Protein AF-A0A811TXD9-F1 (afdb_monomer_lite)

InterPro domains:
  IPR003650 Orange domain [PF07527] (101-136)
  IPR003650 Orange domain [PS51054] (102-135)
  IPR003650 Orange domain [SM00511] (100-144)
  IPR011598 Myc-type, basic helix-loop-helix (bHLH) domain [PF00010] (16-70)
  IPR011598 Myc-type, basic helix-loop-helix (bHLH) domain [PS50888] (15-72)
  IPR011598 Myc-type, basic helix-loop-helix (bHLH) domain [SM00353] (21-78)
  IPR036638 Helix-loop-helix DNA-binding domain superfamily [G3DSA:4.10.280.10] (9-75)
  IPR036638 Helix-loop-helix DNA-binding domain superfamily [SSF47459] (16-85)
  IPR050370 Hairy and Enhancer of Split/HEY-related [PTHR10985] (14-254)

pLDDT: mean 73.62, std 21.32, range [29.75, 98.38]

Organism: Ceratitis capitata (NCBI:txid7213)

Structure (mmCIF, N/CA/C/O backbone):
data_AF-A0A811TXD9-F1
#
_entry.id   AF-A0A811TXD9-F1
#
loop_
_atom_site.group_PDB
_atom_site.id
_atom_site.type_symbol
_atom_site.label_atom_id
_atom_site.label_alt_id
_atom_site.label_comp_id
_atom_site.label_asym_id
_atom_site.label_entity_id
_atom_site.label_seq_id
_atom_site.pdbx_PDB_ins_code
_atom_site.Cartn_x
_atom_site.Cartn_y
_atom_site.Cartn_z
_atom_site.occupancy
_atom_site.B_iso_or_equiv
_atom_site.auth_seq_id
_atom_site.auth_comp_id
_atom_site.auth_asym_id
_atom_site.auth_atom_id
_atom_site.pdbx_PDB_model_num
ATOM 1 N N . MET A 1 1 ? 23.661 -8.589 -45.461 1.00 40.31 1 MET A N 1
ATOM 2 C CA . MET A 1 1 ? 24.781 -7.988 -44.706 1.00 40.31 1 MET A CA 1
ATOM 3 C C . MET A 1 1 ? 24.542 -8.218 -43.220 1.00 40.31 1 MET A C 1
ATOM 5 O O . MET A 1 1 ? 23.818 -7.450 -42.604 1.00 40.31 1 MET A O 1
ATOM 9 N N . ALA A 1 2 ? 25.055 -9.313 -42.660 1.00 48.22 2 ALA A N 1
ATOM 10 C CA . ALA A 1 2 ? 24.883 -9.634 -41.246 1.00 48.22 2 ALA A CA 1
ATOM 11 C C . ALA A 1 2 ? 26.242 -9.956 -40.613 1.00 48.22 2 ALA A C 1
ATOM 13 O O . ALA A 1 2 ? 26.824 -10.993 -40.882 1.00 48.22 2 ALA A O 1
ATOM 14 N N . VAL A 1 3 ? 26.695 -9.031 -39.764 1.00 52.09 3 VAL A N 1
ATOM 15 C CA . VAL A 1 3 ? 27.351 -9.300 -38.474 1.00 52.09 3 VAL A CA 1
ATOM 16 C C . VAL A 1 3 ? 28.602 -10.204 -38.492 1.00 52.09 3 VAL A C 1
ATOM 18 O O . VAL A 1 3 ? 28.654 -11.210 -37.796 1.00 52.09 3 VAL A O 1
ATOM 21 N N . ASP A 1 4 ? 29.681 -9.763 -39.145 1.00 53.62 4 ASP A N 1
ATOM 22 C CA . ASP A 1 4 ? 31.036 -10.339 -38.975 1.00 53.62 4 ASP A CA 1
ATOM 23 C C . ASP A 1 4 ? 31.901 -9.587 -37.935 1.00 53.62 4 ASP A C 1
ATOM 25 O O . ASP A 1 4 ? 33.127 -9.625 -37.948 1.00 53.62 4 ASP A O 1
ATOM 29 N N . GLY A 1 5 ? 31.275 -8.886 -36.982 1.00 57.19 5 GLY A N 1
ATOM 30 C CA . GLY A 1 5 ? 31.984 -8.170 -35.904 1.00 57.19 5 GLY A CA 1
ATOM 31 C C . GLY A 1 5 ? 32.067 -8.924 -34.571 1.00 57.19 5 GLY A C 1
ATOM 32 O O . GLY A 1 5 ? 32.763 -8.496 -33.650 1.00 57.19 5 GLY A O 1
ATOM 33 N N . GLN A 1 6 ? 31.335 -10.032 -34.421 1.00 56.28 6 GLN A N 1
ATOM 34 C CA . GLN A 1 6 ? 31.097 -10.640 -33.105 1.00 56.28 6 GLN A CA 1
ATOM 35 C C . GLN A 1 6 ? 32.195 -11.628 -32.671 1.00 56.28 6 GLN A C 1
ATOM 37 O O . GLN A 1 6 ? 32.306 -11.928 -31.484 1.00 56.28 6 GLN A O 1
ATOM 42 N N . ARG A 1 7 ? 33.041 -12.090 -33.604 1.00 58.94 7 ARG A N 1
ATOM 43 C CA . ARG A 1 7 ? 34.088 -13.100 -33.356 1.00 58.94 7 ARG A CA 1
ATOM 44 C C . ARG A 1 7 ? 35.361 -12.580 -32.676 1.00 58.94 7 ARG A C 1
ATOM 46 O O . ARG A 1 7 ? 36.150 -13.397 -32.217 1.00 58.94 7 ARG A O 1
ATOM 53 N N . PHE A 1 8 ? 35.544 -11.263 -32.545 1.00 68.50 8 PHE A N 1
ATOM 54 C CA . PHE A 1 8 ? 36.772 -10.674 -31.980 1.00 68.50 8 PHE A CA 1
ATOM 55 C C . PHE A 1 8 ? 36.599 -10.024 -30.600 1.00 68.50 8 PHE A C 1
ATOM 57 O O . PHE A 1 8 ? 37.557 -9.499 -30.037 1.00 68.50 8 PHE A O 1
ATOM 64 N N . MET A 1 9 ? 35.390 -10.027 -30.032 1.00 77.00 9 MET A N 1
ATOM 65 C CA . MET A 1 9 ? 35.135 -9.384 -28.740 1.00 77.00 9 MET A CA 1
ATOM 66 C C . MET A 1 9 ? 35.343 -10.373 -27.595 1.00 77.00 9 MET A C 1
ATOM 68 O O . MET A 1 9 ? 34.757 -11.455 -27.571 1.00 77.00 9 MET A O 1
ATOM 72 N N . THR A 1 10 ? 36.137 -9.981 -26.599 1.00 87.12 10 THR A N 1
ATOM 73 C CA . THR A 1 10 ? 36.279 -10.776 -25.372 1.00 87.12 10 THR A CA 1
ATOM 74 C C . THR A 1 10 ? 34.940 -10.862 -24.636 1.00 87.12 10 THR A C 1
ATOM 76 O O . THR A 1 10 ? 34.103 -9.959 -24.732 1.00 87.12 10 THR A O 1
ATOM 79 N N . LYS A 1 11 ? 34.730 -11.928 -23.851 1.00 87.12 11 LYS A N 1
ATOM 80 C CA . LYS A 1 11 ? 33.488 -12.135 -23.075 1.00 87.12 11 LYS A CA 1
ATOM 81 C C . LYS A 1 11 ? 33.105 -10.895 -22.249 1.00 87.12 11 LYS A C 1
ATOM 83 O O . LYS A 1 11 ? 31.946 -10.486 -22.241 1.00 87.12 11 LYS A O 1
ATOM 88 N N . THR A 1 12 ? 34.090 -10.235 -21.635 1.00 91.12 12 THR A N 1
ATOM 89 C CA . THR A 1 12 ? 33.900 -8.988 -20.875 1.00 91.12 12 THR A CA 1
ATOM 90 C C . THR A 1 12 ? 33.454 -7.817 -21.757 1.00 91.12 12 THR A C 1
ATOM 92 O O . THR A 1 12 ? 32.567 -7.053 -21.370 1.00 91.12 12 THR A O 1
ATOM 95 N N . GLN A 1 13 ? 34.032 -7.659 -22.951 1.00 90.00 13 GLN A N 1
ATOM 96 C CA . GLN A 1 13 ? 33.629 -6.613 -23.897 1.00 90.00 13 GLN A CA 1
ATOM 97 C C . GLN A 1 13 ? 32.221 -6.861 -24.446 1.00 90.00 13 GLN A C 1
ATOM 99 O O . GLN A 1 13 ? 31.427 -5.921 -24.510 1.00 90.00 13 GLN A O 1
ATOM 104 N N . HIS A 1 14 ? 31.886 -8.114 -24.765 1.00 91.06 14 HIS A N 1
ATOM 105 C CA . HIS A 1 14 ? 30.541 -8.506 -25.182 1.00 91.06 14 HIS A CA 1
ATOM 106 C C . HIS A 1 14 ? 29.507 -8.196 -24.090 1.00 91.06 14 HIS A C 1
ATOM 108 O O . HIS A 1 14 ? 28.483 -7.569 -24.364 1.00 91.06 14 HIS A O 1
ATOM 114 N N . TYR A 1 15 ? 29.816 -8.518 -22.829 1.00 93.25 15 TYR A N 1
ATOM 115 C CA . TYR A 1 15 ? 28.938 -8.196 -21.708 1.00 93.25 15 TYR A CA 1
ATOM 116 C C . TYR A 1 15 ? 28.695 -6.687 -21.569 1.00 93.25 15 TYR A C 1
ATOM 118 O O . TYR A 1 15 ? 27.552 -6.252 -21.463 1.00 93.25 15 TYR A O 1
ATOM 126 N N . ARG A 1 16 ? 29.748 -5.859 -21.610 1.00 93.56 16 ARG A N 1
ATOM 127 C CA . ARG A 1 16 ? 29.622 -4.399 -21.436 1.00 93.56 16 ARG A CA 1
ATOM 128 C C . ARG A 1 16 ? 28.904 -3.712 -22.598 1.00 93.56 16 ARG A C 1
ATOM 130 O O . ARG A 1 16 ? 28.157 -2.770 -22.348 1.00 93.56 16 ARG A O 1
ATOM 137 N N . LYS A 1 17 ? 29.147 -4.151 -23.837 1.00 91.12 17 LYS A N 1
ATOM 138 C CA . LYS A 1 17 ? 28.652 -3.484 -25.055 1.00 91.12 17 LYS A CA 1
ATOM 139 C C . LYS A 1 17 ? 27.314 -4.023 -25.558 1.00 91.12 17 LYS A C 1
ATOM 141 O O . LYS A 1 17 ? 26.590 -3.285 -26.212 1.00 91.12 17 LYS A O 1
ATOM 146 N N . VAL A 1 18 ? 26.982 -5.280 -25.265 1.00 90.56 18 VAL A N 1
ATOM 147 C CA . VAL A 1 18 ? 25.797 -5.947 -25.826 1.00 90.56 18 VAL A CA 1
ATOM 148 C C . VAL A 1 18 ? 24.870 -6.425 -24.716 1.00 90.56 18 VAL A C 1
ATOM 150 O O . VAL A 1 18 ? 23.745 -5.937 -24.603 1.00 90.56 18 VAL A O 1
ATOM 153 N N . THR A 1 19 ? 25.338 -7.316 -23.840 1.00 94.12 19 THR A N 1
ATOM 154 C CA . THR A 1 19 ? 24.475 -7.949 -22.830 1.00 94.12 19 THR A CA 1
ATOM 155 C C . THR A 1 19 ? 23.934 -6.947 -21.809 1.00 94.12 19 THR A C 1
ATOM 157 O O . THR A 1 19 ? 22.734 -6.922 -21.551 1.00 94.12 19 THR A O 1
ATOM 160 N N . LYS A 1 20 ? 24.783 -6.078 -21.252 1.00 95.31 20 LYS A N 1
ATOM 161 C CA . LYS A 1 20 ? 24.384 -5.087 -20.243 1.00 95.31 20 LYS A CA 1
ATOM 162 C C . LYS A 1 20 ? 23.367 -4.072 -20.802 1.00 95.31 20 LYS A C 1
ATOM 164 O O . LYS A 1 20 ? 22.339 -3.887 -20.151 1.00 95.31 20 LYS A O 1
ATOM 169 N N . PRO A 1 21 ? 23.558 -3.462 -21.993 1.00 96.44 21 PRO A N 1
ATOM 170 C CA . PRO A 1 21 ? 22.532 -2.614 -22.607 1.00 96.44 21 PRO A CA 1
ATOM 171 C C . PRO A 1 21 ? 21.214 -3.342 -22.899 1.00 96.44 21 PRO A C 1
ATOM 173 O O . PRO A 1 21 ? 20.144 -2.770 -22.694 1.00 96.44 21 PRO A O 1
ATOM 176 N N . LEU A 1 22 ? 21.271 -4.605 -23.343 1.00 96.56 22 LEU A N 1
ATOM 177 C CA . LEU A 1 22 ? 20.076 -5.424 -23.578 1.00 96.56 22 LEU A CA 1
ATOM 178 C C . LEU A 1 22 ? 19.294 -5.682 -22.284 1.00 96.56 22 LEU A C 1
ATOM 180 O O . LEU A 1 22 ? 18.077 -5.489 -22.253 1.00 96.56 22 LEU A O 1
ATOM 184 N N . LEU A 1 23 ? 19.986 -6.074 -21.211 1.00 97.69 23 LEU A N 1
ATOM 185 C CA . LEU A 1 23 ? 19.375 -6.308 -19.902 1.00 97.69 23 LEU A CA 1
ATOM 186 C C . LEU A 1 23 ? 18.746 -5.035 -19.338 1.00 97.69 23 LEU A C 1
ATOM 188 O O . LEU A 1 23 ? 17.641 -5.088 -18.801 1.00 97.69 23 LEU A O 1
ATOM 192 N N . GLU A 1 24 ? 19.402 -3.889 -19.507 1.00 97.69 24 GLU A N 1
ATOM 193 C CA . GLU A 1 24 ? 18.853 -2.612 -19.058 1.00 97.69 24 GLU A CA 1
ATOM 194 C C . GLU A 1 24 ? 17.615 -2.206 -19.865 1.00 97.69 24 GLU A C 1
ATOM 196 O O . GLU A 1 24 ? 16.631 -1.750 -19.284 1.00 97.69 24 GLU A O 1
ATOM 201 N N . ARG A 1 25 ? 17.596 -2.435 -21.186 1.00 97.94 25 ARG A N 1
ATOM 202 C CA . ARG A 1 25 ? 16.388 -2.215 -21.997 1.00 97.94 25 ARG A CA 1
ATOM 203 C C . ARG A 1 25 ? 15.235 -3.103 -21.525 1.00 97.94 25 ARG A C 1
ATOM 205 O O . ARG A 1 25 ? 14.130 -2.604 -21.341 1.00 97.94 25 ARG A O 1
ATOM 212 N N . LYS A 1 26 ? 15.500 -4.387 -21.250 1.00 97.75 26 LYS A N 1
ATOM 213 C CA . LYS A 1 26 ? 14.498 -5.318 -20.700 1.00 97.75 26 LYS A CA 1
ATOM 214 C C . LYS A 1 26 ? 14.009 -4.876 -19.319 1.00 97.75 26 LYS A C 1
ATOM 216 O O . LYS A 1 26 ? 12.813 -4.920 -19.050 1.00 97.75 26 LYS A O 1
ATOM 221 N N . ARG A 1 27 ? 14.907 -4.414 -18.442 1.00 98.38 27 ARG A N 1
ATOM 222 C CA . ARG A 1 27 ? 14.540 -3.865 -17.130 1.00 98.38 27 ARG A CA 1
ATOM 223 C C . ARG A 1 27 ? 13.641 -2.635 -17.275 1.00 98.38 27 ARG A C 1
ATOM 225 O O . ARG A 1 27 ? 12.611 -2.589 -16.613 1.00 98.38 27 ARG A O 1
ATOM 232 N N . ARG A 1 28 ? 14.001 -1.680 -18.140 1.00 98.06 28 ARG A N 1
ATOM 233 C CA . ARG A 1 28 ? 13.207 -0.464 -18.391 1.00 98.06 28 ARG A CA 1
ATOM 234 C C . ARG A 1 28 ? 11.833 -0.771 -18.973 1.00 98.06 28 ARG A C 1
ATOM 236 O O . ARG A 1 28 ? 10.869 -0.166 -18.530 1.00 98.06 28 ARG A O 1
ATOM 243 N N . ALA A 1 29 ? 11.739 -1.731 -19.892 1.00 98.19 29 ALA A N 1
ATOM 244 C CA . ALA A 1 29 ? 10.457 -2.178 -20.431 1.00 98.19 29 ALA A CA 1
ATOM 245 C C . ALA A 1 29 ? 9.538 -2.718 -19.323 1.00 98.19 29 ALA A C 1
ATOM 247 O O . ALA A 1 29 ? 8.397 -2.289 -19.225 1.00 98.19 29 ALA A O 1
ATOM 248 N N . ARG A 1 30 ? 10.059 -3.572 -18.428 1.00 98.31 30 ARG A N 1
ATOM 249 C CA . ARG A 1 30 ? 9.290 -4.057 -17.265 1.00 98.31 30 ARG A CA 1
ATOM 250 C C . ARG A 1 30 ? 8.874 -2.933 -16.315 1.00 98.31 30 ARG A C 1
ATOM 252 O O . ARG A 1 30 ? 7.769 -2.951 -15.804 1.00 98.31 30 ARG A O 1
ATOM 259 N N . MET A 1 31 ? 9.759 -1.969 -16.065 1.00 97.69 31 MET A N 1
ATOM 260 C CA . MET A 1 31 ? 9.447 -0.835 -15.192 1.00 97.69 31 MET A CA 1
ATOM 261 C C . MET A 1 31 ? 8.343 0.048 -15.778 1.00 97.69 31 MET A C 1
ATOM 263 O O . MET A 1 31 ? 7.484 0.497 -15.035 1.00 97.69 31 MET A O 1
ATOM 267 N N . ASN A 1 32 ? 8.366 0.295 -17.091 1.00 97.25 32 ASN A N 1
ATOM 268 C CA . ASN A 1 32 ? 7.301 1.045 -17.751 1.00 97.25 32 ASN A CA 1
ATOM 269 C C . ASN A 1 32 ? 5.978 0.271 -17.722 1.00 97.25 32 ASN A C 1
ATOM 271 O O . ASN A 1 32 ? 4.979 0.876 -17.377 1.00 97.25 32 ASN A O 1
ATOM 275 N N . LEU A 1 33 ? 5.995 -1.049 -17.949 1.00 97.56 33 LEU A N 1
ATOM 276 C CA . LEU A 1 33 ? 4.797 -1.890 -17.831 1.00 97.56 33 LEU A CA 1
ATOM 277 C C . LEU A 1 33 ? 4.109 -1.720 -16.468 1.00 97.56 33 LEU A C 1
ATOM 279 O O . LEU A 1 33 ? 2.919 -1.450 -16.414 1.00 97.56 33 LEU A O 1
ATOM 283 N N . TYR A 1 34 ? 4.866 -1.800 -15.369 1.00 97.12 34 TYR A N 1
ATOM 284 C CA . TYR A 1 34 ? 4.293 -1.616 -14.031 1.00 97.12 34 TYR A CA 1
ATOM 285 C C . TYR A 1 34 ? 3.833 -0.183 -13.747 1.00 97.12 34 TYR A C 1
ATOM 287 O O . TYR A 1 34 ? 2.961 0.013 -12.911 1.00 97.12 34 TYR A O 1
ATOM 295 N N . LEU A 1 35 ? 4.416 0.826 -14.402 1.00 95.88 35 LEU A N 1
ATOM 296 C CA . LEU A 1 35 ? 3.932 2.204 -14.287 1.00 95.88 35 LEU A CA 1
ATOM 297 C C . LEU A 1 35 ? 2.632 2.413 -15.068 1.00 95.88 35 LEU A C 1
ATOM 299 O O . LEU A 1 35 ? 1.784 3.164 -14.601 1.00 95.88 35 LEU A O 1
ATOM 303 N N . ASP A 1 36 ? 2.478 1.752 -16.215 1.00 95.38 36 ASP A N 1
ATOM 304 C CA . ASP A 1 36 ? 1.254 1.796 -17.015 1.00 95.38 36 ASP A CA 1
ATOM 305 C C . ASP A 1 36 ? 0.112 1.068 -16.281 1.00 95.38 36 ASP A C 1
ATOM 307 O O . ASP A 1 36 ? -0.943 1.656 -16.080 1.00 95.38 36 ASP A O 1
ATOM 311 N N . GLU A 1 37 ? 0.360 -0.134 -15.742 1.00 95.88 37 GLU A N 1
ATOM 312 C CA . GLU A 1 37 ? -0.607 -0.843 -14.881 1.00 95.88 37 GLU A CA 1
ATOM 313 C C . GLU A 1 37 ? -1.016 0.001 -13.662 1.00 95.88 37 GLU A C 1
ATOM 315 O O . GLU A 1 37 ? -2.186 0.056 -13.286 1.00 95.88 37 GLU A O 1
ATOM 320 N N . LEU A 1 38 ? -0.054 0.686 -13.035 1.00 95.62 38 LEU A N 1
ATOM 321 C CA . LEU A 1 38 ? -0.325 1.539 -11.881 1.00 95.62 38 LEU A CA 1
ATOM 322 C C . LEU A 1 38 ? -1.145 2.779 -12.253 1.00 95.62 38 LEU A C 1
ATOM 324 O O . LEU A 1 38 ? -2.010 3.194 -11.486 1.00 95.62 38 LEU A O 1
ATOM 328 N N . LYS A 1 39 ? -0.880 3.364 -13.424 1.00 94.81 39 LYS A N 1
ATOM 329 C CA . LYS A 1 39 ? -1.660 4.474 -13.970 1.00 94.81 39 LYS A CA 1
ATOM 330 C C . LYS A 1 39 ? -3.112 4.050 -14.182 1.00 94.81 39 LYS A C 1
ATOM 332 O O . LYS A 1 39 ? -3.995 4.787 -13.759 1.00 94.81 39 LYS A O 1
ATOM 337 N N . ASP A 1 40 ? -3.344 2.894 -14.796 1.00 94.00 40 ASP A N 1
ATOM 338 C CA . ASP A 1 40 ? -4.695 2.396 -15.069 1.00 94.00 40 ASP A CA 1
ATOM 339 C C . ASP A 1 40 ? -5.476 2.195 -13.759 1.00 94.00 40 ASP A C 1
ATOM 341 O O . ASP A 1 40 ? -6.576 2.718 -13.616 1.00 94.00 40 ASP A O 1
ATOM 345 N N . LEU A 1 41 ? -4.854 1.585 -12.740 1.00 93.75 41 LEU A N 1
ATOM 346 C CA . LEU A 1 41 ? -5.462 1.456 -11.408 1.00 93.75 41 LEU A CA 1
ATOM 347 C C . LEU A 1 41 ? -5.811 2.811 -10.774 1.00 93.75 41 LEU A C 1
ATOM 349 O O . LEU A 1 41 ? -6.865 2.945 -10.155 1.00 93.75 41 LEU A O 1
ATOM 353 N N . ILE A 1 42 ? -4.938 3.818 -10.898 1.00 91.75 42 ILE A N 1
ATOM 354 C CA . ILE A 1 42 ? -5.229 5.164 -10.389 1.00 91.75 42 ILE A CA 1
ATOM 355 C C . ILE A 1 42 ? -6.432 5.752 -11.122 1.00 91.75 42 ILE A C 1
ATOM 357 O O . ILE A 1 42 ? -7.352 6.233 -10.465 1.00 91.75 42 ILE A O 1
ATOM 361 N N . VAL A 1 43 ? -6.439 5.706 -12.455 1.00 91.69 43 VAL A N 1
ATOM 362 C CA . VAL A 1 43 ? -7.535 6.246 -13.269 1.00 91.69 43 VAL A CA 1
ATOM 363 C C . VAL A 1 43 ? -8.855 5.586 -12.885 1.00 91.69 43 VAL A C 1
ATOM 365 O O . VAL A 1 43 ? -9.787 6.308 -12.550 1.00 91.69 43 VAL A O 1
ATOM 368 N N . ASP A 1 44 ? -8.905 4.256 -12.785 1.00 90.06 44 ASP A N 1
ATOM 369 C CA . ASP A 1 44 ? -10.107 3.520 -12.374 1.00 90.06 44 ASP A CA 1
ATOM 370 C C . ASP A 1 44 ? -10.630 3.985 -11.000 1.00 90.06 44 ASP A C 1
ATOM 372 O O . ASP A 1 44 ? -11.830 4.194 -10.803 1.00 90.06 44 ASP A O 1
ATOM 376 N N . THR A 1 45 ? -9.730 4.175 -10.025 1.00 87.94 45 THR A N 1
ATOM 377 C CA . THR A 1 45 ? -10.117 4.639 -8.679 1.00 87.94 45 THR A CA 1
ATOM 378 C C . THR A 1 45 ? -10.589 6.092 -8.652 1.00 87.94 45 THR A C 1
ATOM 380 O O . THR A 1 45 ? -11.496 6.415 -7.886 1.00 87.94 45 THR A O 1
ATOM 383 N N . MET A 1 46 ? -9.999 6.960 -9.475 1.00 87.19 46 MET A N 1
ATOM 384 C CA . MET A 1 46 ? -10.357 8.379 -9.569 1.00 87.19 46 MET A CA 1
ATOM 385 C C . MET A 1 46 ? -11.678 8.557 -10.320 1.00 87.19 46 MET A C 1
ATOM 387 O O . MET A 1 46 ? -12.547 9.302 -9.868 1.00 87.19 46 MET A O 1
ATOM 391 N N . GLU A 1 47 ? -11.892 7.791 -11.391 1.00 87.25 47 GLU A N 1
ATOM 392 C CA . GLU A 1 47 ? -13.156 7.761 -12.127 1.00 87.25 47 GLU A CA 1
ATOM 393 C C . GLU A 1 47 ? -14.311 7.294 -11.235 1.00 87.25 47 GLU A C 1
ATOM 395 O O . GLU A 1 47 ? -15.384 7.898 -11.253 1.00 87.25 47 GLU A O 1
ATOM 400 N N . ALA A 1 48 ? -14.085 6.291 -10.377 1.00 84.56 48 ALA A N 1
ATOM 401 C CA . ALA A 1 48 ? -15.061 5.871 -9.368 1.00 84.56 48 ALA A CA 1
ATOM 402 C C . ALA A 1 48 ? -15.397 6.980 -8.348 1.00 84.56 48 ALA A C 1
ATOM 404 O O . ALA A 1 48 ? -16.485 6.978 -7.769 1.00 84.56 48 ALA A O 1
ATOM 405 N N . GLN A 1 49 ? -14.487 7.934 -8.137 1.00 83.19 49 GLN A N 1
ATOM 406 C CA . GLN A 1 49 ? -14.686 9.122 -7.300 1.00 83.19 49 GLN A CA 1
ATOM 407 C C . GLN A 1 49 ? -15.246 10.324 -8.084 1.00 83.19 49 GLN A C 1
ATOM 409 O O . GLN A 1 49 ? -15.532 11.362 -7.488 1.00 83.19 49 GLN A O 1
ATOM 414 N N . GLY A 1 50 ? -15.466 10.179 -9.397 1.00 81.31 50 GLY A N 1
ATOM 415 C CA . GLY A 1 50 ? -16.003 11.217 -10.278 1.00 81.31 50 GLY A CA 1
ATOM 416 C C . GLY A 1 50 ? -14.957 12.181 -10.846 1.00 81.31 50 GLY A C 1
ATOM 417 O O . GLY A 1 50 ? -15.333 13.200 -11.426 1.00 81.31 50 GLY A O 1
ATOM 418 N N . GLU A 1 51 ? -13.664 11.882 -10.703 1.00 83.12 51 GLU A N 1
ATOM 419 C CA . GLU A 1 51 ? -12.561 12.686 -11.234 1.00 83.12 51 GLU A CA 1
ATOM 420 C C . GLU A 1 51 ? -11.917 11.987 -12.440 1.00 83.12 51 GLU A C 1
ATOM 422 O O . GLU A 1 51 ? -11.487 10.840 -12.357 1.00 83.12 51 GLU A O 1
ATOM 427 N N . HIS A 1 52 ? -11.842 12.667 -13.588 1.00 79.75 52 HIS A N 1
ATOM 428 C CA . HIS A 1 52 ? -11.303 12.082 -14.818 1.00 79.75 52 HIS A CA 1
ATOM 429 C C . HIS A 1 52 ? -9.912 12.640 -15.139 1.00 79.75 52 HIS A C 1
ATOM 431 O O . HIS A 1 52 ? -9.759 13.816 -15.482 1.00 79.75 52 HIS A O 1
ATOM 437 N N . ILE A 1 53 ? -8.893 11.779 -15.098 1.00 80.12 53 ILE A N 1
ATOM 438 C CA . ILE A 1 53 ? -7.488 12.161 -15.277 1.00 80.12 53 ILE A CA 1
ATOM 439 C C . ILE A 1 53 ? -6.919 11.464 -16.516 1.00 80.12 53 ILE A C 1
ATOM 441 O O . ILE A 1 53 ? -6.479 10.320 -16.481 1.00 80.12 53 ILE A O 1
ATOM 445 N N . ALA A 1 54 ? -6.871 12.180 -17.640 1.00 74.94 54 ALA A N 1
ATOM 446 C CA . ALA A 1 54 ? -6.403 11.615 -18.909 1.00 74.94 54 ALA A CA 1
ATOM 447 C C . ALA A 1 54 ? -4.865 11.529 -19.030 1.00 74.94 54 ALA A C 1
ATOM 449 O O . ALA A 1 54 ? -4.340 10.831 -19.904 1.00 74.94 54 ALA A O 1
ATOM 450 N N . LYS A 1 55 ? -4.118 12.261 -18.192 1.00 86.75 55 LYS A N 1
ATOM 451 C CA . LYS A 1 55 ? -2.660 12.391 -18.307 1.00 86.75 55 LYS A CA 1
ATOM 452 C C . LYS A 1 55 ? -2.012 12.448 -16.928 1.00 86.75 55 LYS A C 1
ATOM 454 O O . LYS A 1 55 ? -2.316 13.340 -16.150 1.00 86.75 55 LYS A O 1
ATOM 459 N N . LEU A 1 56 ? -1.097 11.517 -16.674 1.00 89.75 56 LEU A N 1
ATOM 460 C CA . LEU A 1 56 ? -0.293 11.461 -15.457 1.00 89.75 56 LEU A CA 1
ATOM 461 C C . LEU A 1 56 ? 1.187 11.417 -15.832 1.00 89.75 56 LEU A C 1
ATOM 463 O O . LEU A 1 56 ? 1.587 10.628 -16.696 1.00 89.75 56 LEU A O 1
ATOM 467 N N . GLU A 1 57 ? 2.002 12.262 -15.203 1.00 93.56 57 GLU A N 1
ATOM 468 C CA . GLU A 1 57 ? 3.452 12.147 -15.309 1.00 93.56 57 GLU A CA 1
ATOM 469 C C . GLU A 1 57 ? 3.977 11.035 -14.395 1.00 93.56 57 GLU A C 1
ATOM 471 O O . GLU A 1 57 ? 3.315 10.577 -13.467 1.00 93.56 57 GLU A O 1
ATOM 476 N N . LYS A 1 58 ? 5.213 10.578 -14.630 1.00 93.44 58 LYS A N 1
ATOM 477 C CA . LYS A 1 58 ? 5.797 9.496 -13.819 1.00 93.44 58 LYS A CA 1
ATOM 478 C C . LYS A 1 58 ? 5.945 9.866 -12.342 1.00 93.44 58 LYS A C 1
ATOM 480 O O . LYS A 1 58 ? 5.897 8.971 -11.504 1.00 93.44 58 LYS A O 1
ATOM 485 N N . ALA A 1 59 ? 6.168 11.145 -12.039 1.0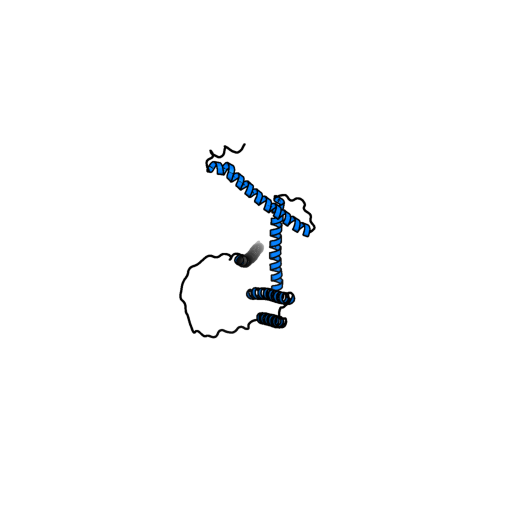0 95.50 59 ALA A N 1
ATOM 486 C CA . ALA A 1 59 ? 6.211 11.632 -10.665 1.00 95.50 59 ALA A CA 1
ATOM 487 C C . ALA A 1 59 ? 4.815 11.562 -10.028 1.00 95.50 59 ALA A C 1
ATOM 489 O O . ALA A 1 59 ? 4.680 10.956 -8.968 1.00 95.50 59 ALA A O 1
ATOM 490 N N . ASP A 1 60 ? 3.791 12.049 -10.734 1.00 93.06 60 ASP A N 1
ATOM 491 C CA . ASP A 1 60 ? 2.398 12.052 -10.274 1.00 93.06 60 ASP A CA 1
ATOM 492 C C . ASP A 1 60 ? 1.869 10.639 -10.015 1.00 93.06 60 ASP A C 1
ATOM 494 O O . ASP A 1 60 ? 1.272 10.398 -8.972 1.00 93.06 60 ASP A O 1
ATOM 498 N N . ILE A 1 61 ? 2.142 9.677 -10.913 1.00 93.81 61 ILE A N 1
ATOM 499 C CA . ILE A 1 61 ? 1.759 8.263 -10.723 1.00 93.81 61 ILE A CA 1
ATOM 500 C C . ILE A 1 61 ? 2.287 7.754 -9.374 1.00 93.81 61 ILE A C 1
ATOM 502 O O . ILE A 1 61 ? 1.563 7.119 -8.605 1.00 93.81 61 ILE A O 1
ATOM 506 N N . LEU A 1 62 ? 3.555 8.037 -9.065 1.00 96.25 62 LEU A N 1
ATOM 507 C CA . LEU A 1 62 ? 4.179 7.589 -7.822 1.00 96.25 62 LEU A CA 1
ATOM 508 C C . LEU A 1 62 ? 3.645 8.354 -6.606 1.00 96.25 62 LEU A C 1
ATOM 510 O O . LEU A 1 62 ? 3.420 7.745 -5.561 1.00 96.25 62 LEU A O 1
ATOM 514 N N . GLU A 1 63 ? 3.426 9.660 -6.728 1.00 94.44 63 GLU A N 1
ATOM 515 C CA . GLU A 1 63 ? 2.904 10.501 -5.652 1.00 94.44 63 GLU A CA 1
ATOM 516 C C . GLU A 1 63 ? 1.469 10.125 -5.270 1.00 94.44 63 GLU A C 1
ATOM 518 O O . GLU A 1 63 ? 1.205 9.835 -4.099 1.00 94.44 63 GLU A O 1
ATOM 523 N N . LEU A 1 64 ? 0.569 10.046 -6.256 1.00 92.94 64 LEU A N 1
ATOM 524 C CA . LEU A 1 64 ? -0.823 9.634 -6.074 1.00 92.94 64 LEU A CA 1
ATOM 525 C C . LEU A 1 64 ? -0.898 8.252 -5.430 1.00 92.94 64 LEU A C 1
ATOM 527 O O . LEU A 1 64 ? -1.602 8.077 -4.438 1.00 92.94 64 LEU A O 1
ATOM 531 N N . THR A 1 65 ? -0.097 7.296 -5.909 1.00 94.62 65 THR A N 1
ATOM 532 C CA . THR A 1 65 ? -0.047 5.946 -5.328 1.00 94.62 65 THR A CA 1
ATOM 533 C C . THR A 1 65 ? 0.402 5.965 -3.869 1.00 94.62 65 THR A C 1
ATOM 535 O O . THR A 1 65 ? -0.187 5.296 -3.021 1.00 94.62 65 THR A O 1
ATOM 538 N N . VAL A 1 66 ? 1.460 6.710 -3.541 1.00 95.44 66 VAL A N 1
ATOM 539 C CA . VAL A 1 66 ? 1.976 6.764 -2.166 1.00 95.44 66 VAL A CA 1
ATOM 540 C C . VAL A 1 66 ? 0.966 7.424 -1.232 1.00 95.44 66 VAL A C 1
ATOM 542 O O . VAL A 1 66 ? 0.766 6.936 -0.116 1.00 95.44 66 VAL A O 1
ATOM 545 N N . ASN A 1 67 ? 0.318 8.501 -1.674 1.00 91.69 67 ASN A N 1
ATOM 546 C CA . ASN A 1 67 ? -0.733 9.160 -0.909 1.00 91.69 67 ASN A CA 1
ATOM 547 C C . ASN A 1 67 ? -1.937 8.233 -0.724 1.00 91.69 67 ASN A C 1
ATOM 549 O O . ASN A 1 67 ? -2.370 8.052 0.411 1.00 91.69 67 ASN A O 1
ATOM 553 N N . TYR A 1 68 ? -2.383 7.553 -1.781 1.00 89.44 68 TYR A N 1
ATOM 554 C CA . TYR A 1 68 ? -3.439 6.544 -1.712 1.00 89.44 68 TYR A CA 1
ATOM 555 C C . TYR A 1 68 ? -3.114 5.447 -0.691 1.00 89.44 68 TYR A C 1
ATOM 557 O O . TYR A 1 68 ? -3.900 5.196 0.216 1.00 89.44 68 TYR A O 1
ATOM 565 N N . LEU A 1 69 ? -1.922 4.843 -0.749 1.00 92.38 69 LEU A N 1
ATOM 566 C CA . LEU A 1 69 ? -1.518 3.797 0.198 1.00 92.38 69 LEU A CA 1
ATOM 567 C C . LEU A 1 69 ? -1.428 4.306 1.642 1.00 92.38 69 LEU A C 1
ATOM 569 O O . LEU A 1 69 ? -1.729 3.563 2.577 1.00 92.38 69 LEU A O 1
ATOM 573 N N . ARG A 1 70 ? -1.008 5.560 1.855 1.00 90.81 70 ARG A N 1
ATOM 574 C CA . ARG A 1 70 ? -1.002 6.176 3.190 1.00 90.81 70 ARG A CA 1
ATOM 575 C C . ARG A 1 70 ? -2.422 6.350 3.702 1.00 90.81 70 ARG A C 1
ATOM 577 O O . ARG A 1 70 ? -2.706 5.867 4.797 1.00 90.81 70 ARG A O 1
ATOM 584 N N . THR A 1 71 ? -3.284 6.989 2.919 1.00 87.62 71 THR A N 1
ATOM 5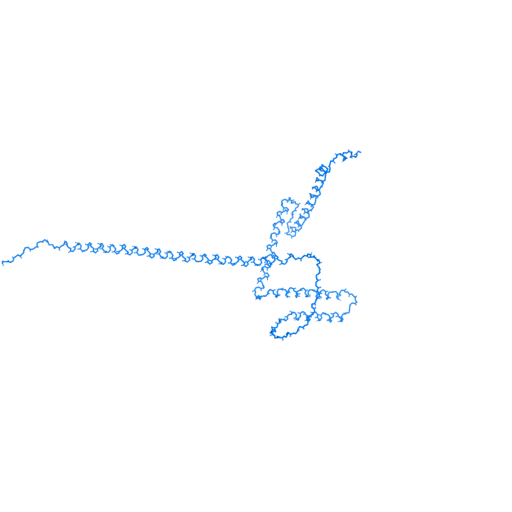85 C CA . THR A 1 71 ? -4.691 7.219 3.257 1.00 87.62 71 THR A CA 1
ATOM 586 C C . THR A 1 71 ? -5.393 5.896 3.527 1.00 87.62 71 THR A C 1
ATOM 588 O O . THR A 1 71 ? -5.908 5.704 4.621 1.00 87.62 71 THR A O 1
ATOM 591 N N . HIS A 1 72 ? -5.263 4.918 2.632 1.00 86.19 72 HIS A N 1
ATOM 592 C CA . HIS A 1 72 ? -5.855 3.595 2.794 1.00 86.19 72 HIS A CA 1
ATOM 593 C C . HIS A 1 72 ? -5.338 2.862 4.041 1.00 86.19 72 HIS A C 1
ATOM 595 O O . HIS A 1 72 ? -6.103 2.255 4.786 1.00 86.19 72 HIS A O 1
ATOM 601 N N . LYS A 1 73 ? -4.038 2.960 4.356 1.00 87.31 73 LYS A N 1
ATOM 602 C CA . LYS A 1 73 ? -3.496 2.396 5.604 1.00 87.31 73 LYS A CA 1
ATOM 603 C C . LYS A 1 73 ? -4.067 3.095 6.842 1.00 87.31 73 LYS A C 1
ATOM 605 O O . LYS A 1 73 ? -4.300 2.434 7.854 1.00 87.31 73 LYS A O 1
ATOM 610 N N . HIS A 1 74 ? -4.265 4.412 6.787 1.00 80.88 74 HIS A N 1
ATOM 611 C CA . HIS A 1 74 ? -4.900 5.175 7.861 1.00 80.88 74 HIS A CA 1
ATOM 612 C C . HIS A 1 74 ? -6.382 4.817 8.013 1.00 80.88 74 HIS A C 1
ATOM 614 O O . HIS A 1 74 ? -6.823 4.633 9.141 1.00 80.88 74 HIS A O 1
ATOM 620 N N . GLU A 1 75 ? -7.120 4.638 6.919 1.00 80.62 75 GLU A N 1
ATOM 621 C CA . GLU A 1 75 ? -8.516 4.182 6.911 1.00 80.62 75 GLU A CA 1
ATOM 622 C C . GLU A 1 75 ? -8.658 2.764 7.468 1.00 80.62 75 GLU A C 1
ATOM 624 O O . GLU A 1 75 ? -9.524 2.505 8.302 1.00 80.62 75 GLU A O 1
ATOM 629 N N . ILE A 1 76 ? -7.772 1.841 7.082 1.00 79.94 76 ILE A N 1
ATOM 630 C CA . ILE A 1 76 ? -7.734 0.493 7.658 1.00 79.94 76 ILE A CA 1
ATOM 631 C C . ILE A 1 76 ? -7.421 0.571 9.158 1.00 79.94 76 ILE A C 1
ATOM 633 O O . ILE A 1 76 ? -8.093 -0.062 9.965 1.00 79.94 76 ILE A O 1
ATOM 637 N N . ALA A 1 77 ? -6.434 1.369 9.570 1.00 77.19 77 ALA A N 1
ATOM 638 C CA . ALA A 1 77 ? -6.114 1.524 10.988 1.00 77.19 77 ALA A CA 1
ATOM 639 C C . ALA A 1 77 ? -7.273 2.159 11.780 1.00 77.19 77 ALA A C 1
ATOM 641 O O . ALA A 1 77 ? -7.576 1.713 12.884 1.00 77.19 77 ALA A O 1
ATOM 642 N N . ALA A 1 78 ? -7.944 3.163 11.213 1.00 72.88 78 ALA A N 1
ATOM 643 C CA . ALA A 1 78 ? -9.081 3.838 11.825 1.00 72.88 78 ALA A CA 1
ATOM 644 C C . ALA A 1 78 ? -10.312 2.926 11.908 1.00 72.88 78 ALA A C 1
ATOM 646 O O . ALA A 1 78 ? -10.935 2.855 12.961 1.00 72.88 78 ALA A O 1
ATOM 647 N N . SER A 1 79 ? -10.625 2.166 10.855 1.00 70.19 79 SER A N 1
ATOM 648 C CA . SER A 1 79 ? -11.726 1.192 10.863 1.00 70.19 79 SER A CA 1
ATOM 649 C C . SER A 1 79 ? -11.478 0.048 11.844 1.00 70.19 79 SER A C 1
ATOM 651 O O . SER A 1 79 ? -12.402 -0.355 12.548 1.00 70.19 79 SER A O 1
ATOM 653 N N . VAL A 1 80 ? -10.231 -0.414 11.989 1.00 67.25 80 VAL A N 1
ATOM 654 C CA . VAL A 1 80 ? -9.852 -1.374 13.038 1.00 67.25 80 VAL A CA 1
ATOM 655 C C . VAL A 1 80 ? -10.066 -0.775 14.430 1.00 67.25 80 VAL A C 1
ATOM 657 O O . VAL A 1 80 ? -10.636 -1.438 15.292 1.00 67.25 80 VAL A O 1
ATOM 660 N N . VAL A 1 81 ? -9.673 0.482 14.660 1.00 64.00 81 VAL A N 1
ATOM 661 C CA . VAL A 1 81 ? -9.870 1.168 15.951 1.00 64.00 81 VAL A CA 1
ATOM 662 C C . VAL A 1 81 ? -11.352 1.424 16.244 1.00 64.00 81 VAL A C 1
ATOM 664 O O . VAL A 1 81 ? -11.784 1.232 17.378 1.00 64.00 81 VAL A O 1
ATOM 667 N N . GLN A 1 82 ? -12.154 1.781 15.244 1.00 57.41 82 GLN A N 1
ATOM 668 C CA . GLN A 1 82 ? -13.586 2.025 15.412 1.00 57.41 82 GLN A CA 1
ATOM 669 C C . GLN A 1 82 ? -14.366 0.723 15.635 1.00 57.41 82 GLN A C 1
ATOM 671 O O . GLN A 1 82 ? -15.270 0.672 16.470 1.00 57.41 82 GLN A O 1
ATOM 676 N N . GLN A 1 83 ? -13.961 -0.370 14.982 1.00 54.44 83 GLN A N 1
ATOM 677 C CA . GLN A 1 83 ? -14.484 -1.702 15.282 1.00 54.44 83 GLN A CA 1
ATOM 678 C C . GLN A 1 83 ? -14.056 -2.168 16.685 1.00 54.44 83 GLN A C 1
ATOM 680 O O . GLN A 1 83 ? -14.845 -2.796 17.388 1.00 54.44 83 GLN A O 1
ATOM 685 N N . GLN A 1 84 ? -12.859 -1.782 17.144 1.00 52.34 84 GLN A N 1
ATOM 686 C CA . GLN A 1 84 ? -12.409 -2.009 18.520 1.00 52.34 84 GLN A CA 1
ATOM 687 C C . GLN A 1 84 ? -13.189 -1.157 19.537 1.00 52.34 84 GLN A C 1
ATOM 689 O O . GLN A 1 84 ? -13.427 -1.626 20.643 1.00 52.34 84 GLN A O 1
ATOM 694 N N . GLN A 1 85 ? -13.623 0.058 19.185 1.00 50.03 85 GLN A N 1
ATOM 695 C CA . GLN A 1 85 ? -14.398 0.947 20.063 1.00 50.03 85 GLN A CA 1
ATOM 696 C C . GLN A 1 85 ? -15.867 0.528 20.184 1.00 50.03 85 GLN A C 1
ATOM 698 O O . GLN A 1 85 ? -16.402 0.569 21.288 1.00 50.03 85 GLN A O 1
ATOM 703 N N . ASN A 1 86 ? -16.487 -0.005 19.124 1.00 48.81 86 ASN A N 1
ATOM 704 C CA . ASN A 1 86 ? -17.782 -0.690 19.254 1.00 48.81 86 ASN A CA 1
ATOM 705 C C . ASN A 1 86 ? -17.680 -2.016 20.036 1.00 48.81 86 ASN A C 1
ATOM 707 O O . ASN A 1 86 ? -18.676 -2.466 20.596 1.00 48.81 86 ASN A O 1
ATOM 711 N N . ALA A 1 87 ? -16.490 -2.621 20.118 1.00 45.34 87 ALA A N 1
ATOM 712 C CA . ALA A 1 87 ? -16.213 -3.798 20.944 1.00 45.34 87 ALA A CA 1
ATOM 713 C C . ALA A 1 87 ? -15.705 -3.460 22.364 1.00 45.34 87 ALA A C 1
ATOM 715 O O . ALA A 1 87 ? -15.663 -4.339 23.219 1.00 45.34 87 ALA A O 1
ATOM 716 N N . ALA A 1 88 ? -15.350 -2.204 22.659 1.00 45.28 88 ALA A N 1
ATOM 717 C CA . ALA A 1 88 ? -14.799 -1.795 23.957 1.00 45.28 88 ALA A CA 1
ATOM 718 C C . ALA A 1 88 ? -15.848 -1.741 25.084 1.00 45.28 88 ALA A C 1
ATOM 720 O O . ALA A 1 88 ? -15.480 -1.654 26.253 1.00 45.28 88 ALA A O 1
ATOM 721 N N . ASN A 1 89 ? -17.137 -1.871 24.753 1.00 47.25 89 ASN A N 1
ATOM 722 C CA . ASN A 1 89 ? -18.196 -2.123 25.735 1.00 47.25 89 ASN A CA 1
ATOM 723 C C . ASN A 1 89 ? -18.329 -3.615 26.114 1.00 47.25 89 ASN A C 1
ATOM 725 O O . ASN A 1 89 ? -19.116 -3.942 26.996 1.00 47.25 89 ASN A O 1
ATOM 729 N N . ALA A 1 90 ? -17.560 -4.519 25.491 1.00 49.38 90 ALA A N 1
ATOM 730 C CA . ALA A 1 90 ? -17.491 -5.939 25.835 1.00 49.38 90 ALA A CA 1
ATOM 731 C C . ALA A 1 90 ? -16.038 -6.315 26.181 1.00 49.38 90 ALA A C 1
ATOM 733 O O . ALA A 1 90 ? -15.248 -6.763 25.355 1.00 49.38 90 ALA A O 1
ATOM 734 N N . SER A 1 91 ? -15.697 -6.046 27.437 1.00 43.47 91 SER A N 1
ATOM 735 C CA . SER A 1 91 ? -14.502 -6.449 28.180 1.00 43.47 91 SER A CA 1
ATOM 736 C C . SER A 1 91 ? -13.721 -7.667 27.646 1.00 43.47 91 SER A C 1
ATOM 738 O O . SER A 1 91 ? -14.191 -8.797 27.712 1.00 43.47 91 SER A O 1
ATOM 740 N N . GLY A 1 92 ? -12.466 -7.420 27.258 1.00 49.56 92 GLY A N 1
ATOM 741 C CA . GLY A 1 92 ? -11.302 -8.164 27.754 1.00 49.56 92 GLY A CA 1
ATOM 742 C C . GLY A 1 92 ? -11.230 -9.675 27.533 1.00 49.56 92 GLY A C 1
ATOM 743 O O . GLY A 1 92 ? -11.080 -10.391 28.511 1.00 49.56 92 GLY A O 1
ATOM 744 N N . ASP A 1 93 ? -11.207 -10.158 26.289 1.00 46.56 93 ASP A N 1
ATOM 745 C CA . ASP A 1 93 ? -10.547 -11.436 25.992 1.00 46.56 93 ASP A CA 1
ATOM 746 C C . ASP A 1 93 ? -10.135 -11.548 24.512 1.00 46.56 93 ASP A C 1
ATOM 748 O O . ASP A 1 93 ? -10.963 -11.608 23.601 1.00 46.56 93 ASP A O 1
ATOM 752 N N . THR A 1 94 ? -8.828 -11.594 24.249 1.00 54.09 94 THR A N 1
ATOM 753 C CA . THR A 1 94 ? -8.268 -11.825 22.906 1.00 54.09 94 THR A CA 1
ATOM 754 C C . THR A 1 94 ? -8.658 -13.209 22.360 1.00 54.09 94 THR A C 1
ATOM 756 O O . THR A 1 94 ? -8.651 -13.411 21.143 1.00 54.09 94 THR A O 1
ATOM 759 N N . THR A 1 95 ? -9.051 -14.162 23.218 1.00 54.62 95 THR A N 1
ATOM 760 C CA . THR A 1 95 ? -9.575 -15.466 22.782 1.00 54.62 95 THR A CA 1
ATOM 761 C C . THR A 1 95 ? -10.969 -15.346 22.152 1.00 54.62 95 THR A C 1
ATOM 763 O O . THR A 1 95 ? -11.222 -15.977 21.123 1.00 54.62 95 THR A O 1
ATOM 766 N N . GLY A 1 96 ? -11.820 -14.442 22.650 1.00 56.41 96 GLY A N 1
ATOM 767 C CA . GLY A 1 96 ? -13.163 -14.194 22.115 1.00 56.41 96 GLY A CA 1
ATOM 768 C C . GLY A 1 96 ? -13.159 -13.678 20.672 1.00 56.41 96 GLY A C 1
ATOM 769 O O . GLY A 1 96 ? -14.022 -14.039 19.877 1.00 56.41 96 GLY A O 1
ATOM 770 N N . ILE A 1 97 ? -12.129 -12.916 20.283 1.00 59.88 97 ILE A N 1
ATOM 771 C CA . ILE A 1 97 ? -11.968 -12.403 18.909 1.00 59.88 97 ILE A CA 1
ATOM 772 C C . ILE A 1 97 ? -11.735 -13.546 17.908 1.00 59.88 97 ILE A C 1
ATOM 774 O O . ILE A 1 97 ? -12.227 -13.492 16.780 1.00 59.88 97 ILE A O 1
ATOM 778 N N . ASN A 1 98 ? -10.993 -14.586 18.300 1.00 68.44 98 ASN A N 1
ATOM 779 C CA . ASN A 1 98 ? -10.770 -15.750 17.441 1.00 68.44 98 ASN A CA 1
ATOM 780 C C . ASN A 1 98 ? -12.020 -16.629 17.356 1.00 68.44 98 ASN A C 1
ATOM 782 O O . ASN A 1 98 ? -12.331 -17.116 16.272 1.00 68.44 98 ASN A O 1
ATOM 786 N N . VAL A 1 99 ? -12.763 -16.770 18.458 1.00 76.44 99 VAL A N 1
ATOM 787 C CA . VAL A 1 99 ? -14.025 -17.525 18.497 1.00 76.44 99 VAL A CA 1
ATOM 788 C C . VAL A 1 99 ? -15.092 -16.852 17.637 1.00 76.44 99 VAL A C 1
ATOM 790 O O . VAL A 1 99 ? -15.731 -17.522 16.835 1.00 76.44 99 VAL A O 1
ATOM 793 N N . GLU A 1 100 ? -15.234 -15.529 17.708 1.00 75.81 100 GLU A N 1
ATOM 794 C CA . GLU A 1 100 ? -16.239 -14.796 16.929 1.00 75.81 100 GLU A CA 1
ATOM 795 C C . GLU A 1 100 ? -15.917 -14.786 15.424 1.00 75.81 100 GLU A C 1
ATOM 797 O O . GLU A 1 100 ? -16.798 -14.990 14.588 1.00 75.81 100 GLU A O 1
ATOM 802 N N . LYS A 1 101 ? -14.636 -14.641 15.053 1.00 80.50 101 LYS A N 1
ATOM 803 C CA . LYS A 1 101 ? -14.194 -14.782 13.653 1.00 80.50 101 LYS A CA 1
ATOM 804 C C . LYS A 1 101 ? -14.374 -16.206 13.134 1.00 80.50 101 LYS A C 1
ATOM 806 O O . LYS A 1 101 ? -14.831 -16.391 12.006 1.00 80.50 101 LYS A O 1
ATOM 811 N N . PHE A 1 102 ? -14.041 -17.206 13.949 1.00 83.69 102 PHE A N 1
ATOM 812 C CA . PHE A 1 102 ? -14.269 -18.610 13.621 1.00 83.69 102 PHE A CA 1
ATOM 813 C C . PHE A 1 102 ? -15.763 -18.895 13.445 1.00 83.69 102 PHE A C 1
ATOM 815 O O . PHE A 1 102 ? -16.151 -19.518 12.463 1.00 83.69 102 PHE A O 1
ATOM 822 N N . ARG A 1 103 ? -16.614 -18.358 14.324 1.00 85.94 103 ARG A N 1
ATOM 823 C CA . ARG A 1 103 ? -18.077 -18.458 14.255 1.00 85.94 103 ARG A CA 1
ATOM 824 C C . ARG A 1 103 ? -18.63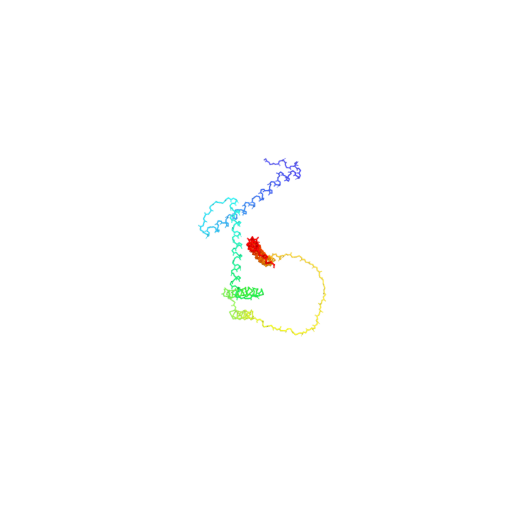0 -17.845 12.972 1.00 85.94 103 ARG A C 1
ATOM 826 O O . ARG A 1 103 ? -19.467 -18.459 12.307 1.00 85.94 103 ARG A O 1
ATOM 833 N N . ALA A 1 104 ? -18.148 -16.661 12.597 1.00 81.62 104 ALA A N 1
ATOM 834 C CA . ALA A 1 104 ? -18.523 -16.015 11.345 1.00 81.62 104 ALA A CA 1
ATOM 835 C C . ALA A 1 104 ? -18.127 -16.876 10.133 1.00 81.62 104 ALA A C 1
ATOM 837 O O . ALA A 1 104 ? -18.966 -17.144 9.274 1.00 81.62 104 ALA A O 1
ATOM 838 N N . GLY A 1 105 ? -16.888 -17.383 10.098 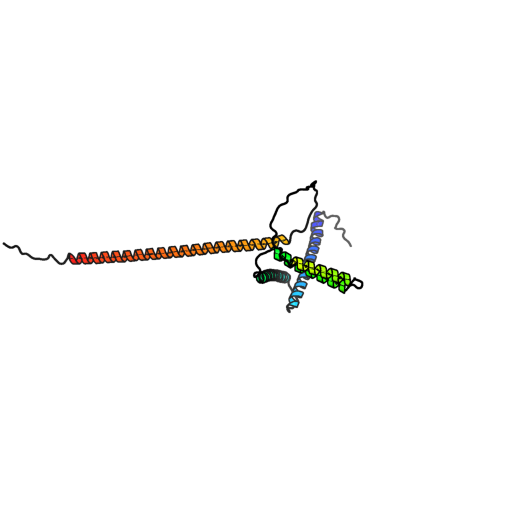1.00 86.56 105 GLY A N 1
ATOM 839 C CA . GLY A 1 105 ? -16.414 -18.281 9.040 1.00 86.56 105 GLY A CA 1
ATOM 840 C C . GLY A 1 105 ? -17.189 -19.602 8.975 1.00 86.56 105 GLY A C 1
ATOM 841 O O . GLY A 1 105 ? -17.561 -20.048 7.893 1.00 86.56 105 GLY A O 1
ATOM 842 N N . TYR A 1 106 ? -17.511 -20.187 10.129 1.00 90.81 106 TYR A N 1
ATOM 843 C CA . TYR A 1 106 ? -18.320 -21.401 10.240 1.00 90.81 106 TYR A CA 1
ATOM 844 C C . TYR A 1 106 ? -19.733 -21.190 9.686 1.00 90.81 106 TYR A C 1
ATOM 846 O O . TYR A 1 106 ? -20.241 -22.010 8.925 1.00 90.81 106 TYR A O 1
ATOM 854 N N . THR A 1 107 ? -20.357 -20.059 10.023 1.00 89.06 107 THR A N 1
ATOM 855 C CA . THR A 1 107 ? -21.698 -19.704 9.537 1.00 89.06 107 THR A CA 1
ATOM 856 C C . THR A 1 107 ? -21.706 -19.533 8.017 1.00 89.06 107 THR A C 1
ATOM 858 O O . THR A 1 107 ? -22.614 -20.021 7.347 1.00 89.06 107 THR A O 1
ATOM 861 N N . GLN A 1 108 ? -20.669 -18.902 7.460 1.00 89.50 108 GLN A N 1
ATOM 862 C CA . GLN A 1 108 ? -20.505 -18.768 6.010 1.00 89.50 108 GLN A CA 1
ATOM 863 C C . GLN A 1 108 ? -20.319 -20.129 5.327 1.00 89.50 108 GLN A C 1
ATOM 865 O O . GLN A 1 108 ? -20.980 -20.415 4.332 1.00 89.50 108 GLN A O 1
ATOM 870 N N . ALA A 1 109 ? -19.494 -21.011 5.896 1.00 90.69 109 ALA A N 1
ATOM 871 C CA . ALA A 1 109 ? -19.317 -22.364 5.374 1.00 90.69 109 ALA A CA 1
ATOM 872 C C . ALA A 1 109 ? -20.629 -23.172 5.395 1.00 90.69 109 ALA A C 1
ATOM 874 O O . ALA A 1 109 ? -20.955 -23.848 4.422 1.00 90.69 109 ALA A O 1
ATOM 875 N N . ALA A 1 110 ? -21.423 -23.067 6.464 1.00 91.06 110 ALA A N 1
ATOM 876 C CA . ALA A 1 110 ? -22.730 -23.720 6.545 1.00 91.06 110 ALA A CA 1
ATOM 877 C C . ALA A 1 110 ? -23.729 -23.166 5.511 1.00 91.06 110 ALA A C 1
ATOM 879 O O . ALA A 1 110 ? -24.509 -23.925 4.933 1.00 91.06 110 ALA A O 1
ATOM 880 N N . TYR A 1 111 ? -23.690 -21.859 5.237 1.00 91.88 111 TYR A N 1
ATOM 881 C CA . TYR A 1 111 ? -24.503 -21.241 4.190 1.00 91.88 111 TYR A CA 1
ATOM 882 C C . TYR A 1 111 ? -24.133 -21.760 2.793 1.00 91.88 111 TYR A C 1
ATOM 884 O O . TYR A 1 111 ? -25.013 -22.099 2.002 1.00 91.88 111 TYR A O 1
ATOM 892 N N . GLU A 1 112 ? -22.839 -21.903 2.513 1.00 91.94 112 GLU A N 1
ATOM 893 C CA . GLU A 1 112 ? -22.341 -22.491 1.268 1.00 91.94 112 GLU A CA 1
ATOM 894 C C . GLU A 1 112 ? -22.799 -23.945 1.085 1.00 91.94 112 GLU A C 1
ATOM 896 O O . GLU A 1 112 ? -23.263 -24.317 0.006 1.00 91.94 112 GLU A O 1
ATOM 901 N N . VAL A 1 113 ? -22.775 -24.751 2.153 1.00 91.25 113 VAL A N 1
ATOM 902 C CA . VAL A 1 113 ? -23.327 -26.118 2.135 1.00 91.25 113 VAL A CA 1
ATOM 903 C C . VAL A 1 113 ? -24.816 -26.096 1.787 1.00 91.25 113 VAL A C 1
ATOM 905 O O . VAL A 1 113 ? -25.245 -26.828 0.898 1.00 91.25 113 VAL A O 1
ATOM 908 N N . SER A 1 114 ? -25.599 -25.218 2.421 1.00 88.94 114 SER A N 1
ATOM 909 C CA . SER A 1 114 ? -27.023 -25.045 2.103 1.00 88.94 114 SER A CA 1
ATOM 910 C C . SER A 1 114 ? -27.242 -24.691 0.627 1.00 88.94 114 SER A C 1
ATOM 912 O O . SER A 1 114 ? -28.119 -25.250 -0.032 1.00 88.94 114 SER A O 1
ATOM 914 N N . ARG A 1 115 ? -26.398 -23.809 0.074 1.00 90.75 115 ARG A N 1
ATOM 915 C CA . ARG A 1 115 ? -26.467 -23.396 -1.330 1.00 90.75 115 ARG A CA 1
ATOM 916 C C . ARG A 1 115 ? -26.187 -24.555 -2.284 1.00 90.75 115 ARG A C 1
ATOM 918 O O . ARG A 1 115 ? -26.967 -24.755 -3.207 1.00 90.75 115 ARG A O 1
ATOM 925 N N . VAL A 1 116 ? -25.125 -25.333 -2.057 1.00 88.81 116 VAL A N 1
ATOM 926 C CA . VAL A 1 116 ? -24.775 -26.495 -2.901 1.00 88.81 116 VAL A CA 1
ATOM 927 C C . VAL A 1 116 ? -25.891 -27.541 -2.892 1.00 88.81 116 VAL A C 1
ATOM 929 O O . VAL A 1 116 ? -26.236 -28.087 -3.937 1.00 88.81 116 VAL A O 1
ATOM 932 N N . PHE A 1 117 ? -26.505 -27.779 -1.732 1.00 87.44 117 PHE A N 1
ATOM 933 C CA . PHE A 1 117 ? -27.647 -28.688 -1.615 1.00 87.44 117 PHE A CA 1
ATOM 934 C C . PHE A 1 117 ? -28.898 -28.198 -2.355 1.00 87.44 117 PHE A C 1
ATOM 936 O O . PHE A 1 117 ? -29.697 -29.022 -2.794 1.00 87.44 117 PHE A O 1
ATOM 943 N N . ALA A 1 118 ? -29.070 -26.883 -2.506 1.00 84.31 118 ALA A N 1
ATOM 944 C CA . ALA A 1 118 ? -30.195 -26.299 -3.230 1.00 84.31 118 ALA A CA 1
ATOM 945 C C . ALA A 1 118 ? -29.974 -26.232 -4.752 1.00 84.31 118 ALA A C 1
ATOM 947 O O . ALA A 1 118 ? -30.941 -26.297 -5.508 1.00 84.31 118 ALA A O 1
ATOM 948 N N . THR A 1 119 ? -28.729 -26.078 -5.213 1.00 87.19 119 THR A N 1
ATOM 949 C CA . THR A 1 119 ? -28.420 -25.854 -6.636 1.00 87.19 119 THR A CA 1
ATOM 950 C C . THR A 1 119 ? -28.071 -27.121 -7.410 1.00 87.19 119 THR A C 1
ATOM 952 O O . THR A 1 119 ? -28.187 -27.117 -8.635 1.00 87.19 119 THR A O 1
ATOM 955 N N . VAL A 1 120 ? -27.655 -28.202 -6.740 1.00 85.56 120 VAL A N 1
ATOM 956 C CA . VAL A 1 120 ? -27.274 -29.459 -7.401 1.00 85.56 120 VAL A CA 1
ATOM 957 C C . VAL A 1 120 ? -28.464 -30.432 -7.432 1.00 85.56 120 VAL A C 1
ATOM 959 O O . VAL A 1 120 ? -28.847 -30.970 -6.387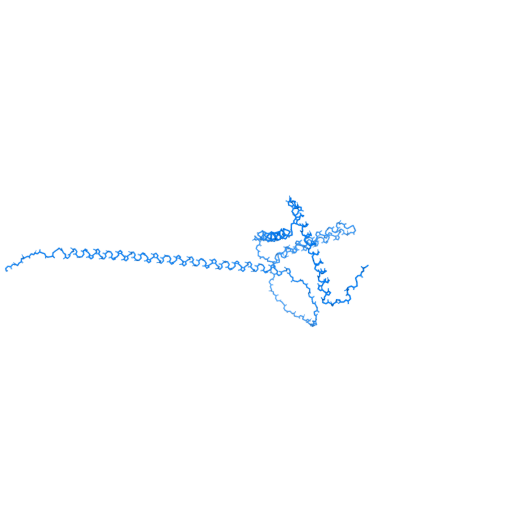 1.00 85.56 120 VAL A O 1
ATOM 962 N N . PRO A 1 121 ? -29.058 -30.704 -8.611 1.00 77.38 121 PRO A N 1
ATOM 963 C CA . PRO A 1 121 ? -30.157 -31.657 -8.728 1.00 77.38 121 PRO A CA 1
ATOM 964 C C . PRO A 1 121 ? -29.673 -33.087 -8.437 1.00 77.38 121 PRO A C 1
ATOM 966 O O . PRO A 1 121 ? -28.652 -33.525 -8.962 1.00 77.38 121 PRO A O 1
ATOM 969 N N . GLY A 1 122 ? -30.420 -33.822 -7.606 1.00 79.19 122 GLY A N 1
ATOM 970 C CA . GLY A 1 122 ? -30.124 -35.216 -7.240 1.00 79.19 122 GLY A CA 1
ATOM 971 C C . GLY A 1 122 ? -29.534 -35.425 -5.838 1.00 79.19 122 GLY A C 1
ATOM 972 O O . GLY A 1 122 ? -29.329 -36.570 -5.441 1.00 79.19 122 GLY A O 1
ATOM 973 N N . LEU A 1 123 ? -29.295 -34.358 -5.066 1.00 80.50 123 LEU A N 1
ATOM 974 C CA . LEU A 1 123 ? -28.910 -34.470 -3.655 1.00 80.50 123 LEU A CA 1
ATOM 975 C C . LEU A 1 123 ? -30.121 -34.775 -2.760 1.00 80.50 123 LEU A C 1
ATOM 977 O O . LEU A 1 123 ? -31.198 -34.201 -2.918 1.00 80.50 123 LEU A O 1
ATOM 981 N N . ASP A 1 124 ? -29.938 -35.679 -1.793 1.00 84.50 124 ASP A N 1
ATOM 982 C CA . ASP A 1 124 ? -31.002 -36.065 -0.865 1.00 84.50 124 ASP A CA 1
ATOM 983 C C . ASP A 1 124 ? -31.346 -34.922 0.107 1.00 84.50 124 ASP A C 1
ATOM 985 O O . ASP A 1 124 ? -30.570 -34.554 0.995 1.00 84.50 124 ASP A O 1
ATOM 989 N N . VAL A 1 125 ? -32.565 -34.400 -0.034 1.00 84.62 125 VAL A N 1
ATOM 990 C CA . VAL A 1 125 ? -33.126 -33.321 0.790 1.00 84.62 125 VAL A CA 1
ATOM 991 C C . VAL A 1 125 ? -33.248 -33.738 2.262 1.00 84.62 125 VAL A C 1
ATOM 993 O O . VAL A 1 125 ? -33.064 -32.914 3.167 1.00 84.62 125 VAL A O 1
ATOM 996 N N . LYS A 1 126 ? -33.515 -35.022 2.539 1.00 85.31 126 LYS A N 1
ATOM 997 C CA . LYS A 1 126 ? -33.629 -35.534 3.915 1.00 85.31 126 LYS A CA 1
ATOM 998 C C . LYS A 1 126 ? -32.267 -35.526 4.606 1.00 85.31 126 LYS A C 1
ATOM 1000 O O . LYS A 1 126 ? -32.161 -35.062 5.745 1.00 85.31 126 LYS A O 1
ATOM 1005 N N . PHE A 1 127 ? -31.221 -35.967 3.907 1.00 87.75 127 PHE A N 1
ATOM 1006 C CA . PHE A 1 127 ? -29.842 -35.854 4.372 1.00 87.75 127 PHE A CA 1
ATOM 1007 C C . PHE A 1 127 ? -29.412 -34.393 4.558 1.00 87.75 127 PHE A C 1
ATOM 1009 O O . PHE A 1 127 ? -28.888 -34.058 5.620 1.00 87.75 127 PHE A O 1
ATOM 1016 N N . GLY A 1 128 ? -29.708 -33.507 3.600 1.00 87.81 128 GLY A N 1
ATOM 1017 C CA . GLY A 1 128 ? -29.396 -32.076 3.703 1.00 87.81 128 GLY A CA 1
ATOM 1018 C C . GLY A 1 128 ? -30.021 -31.421 4.939 1.00 87.81 128 GLY A C 1
ATOM 1019 O O . GLY A 1 128 ? -29.348 -30.713 5.684 1.00 87.81 128 GLY A O 1
ATOM 1020 N N . THR A 1 129 ? -31.278 -31.752 5.245 1.00 87.81 129 THR A N 1
ATOM 1021 C CA . THR A 1 129 ? -31.968 -31.254 6.448 1.00 87.81 129 THR A CA 1
ATOM 1022 C C . THR A 1 129 ? -31.298 -31.761 7.730 1.00 87.81 129 THR A C 1
ATOM 1024 O O . THR A 1 129 ? -31.117 -31.005 8.686 1.00 87.81 129 THR A O 1
ATOM 1027 N N . LYS A 1 130 ? -30.883 -33.036 7.756 1.00 91.00 130 LYS A N 1
ATOM 1028 C CA . LYS A 1 130 ? -30.161 -33.636 8.889 1.00 91.00 130 LYS A CA 1
ATOM 1029 C C . LYS A 1 130 ? -28.778 -33.004 9.084 1.00 91.00 130 LYS A C 1
ATOM 1031 O O . LYS A 1 130 ? -28.399 -32.731 10.222 1.00 91.00 130 LYS A O 1
ATOM 1036 N N . LEU A 1 131 ? -28.058 -32.737 7.994 1.00 91.62 131 LEU A N 1
ATOM 1037 C CA . LEU A 1 131 ? -26.749 -32.088 8.000 1.00 91.62 131 LEU A CA 1
ATOM 1038 C C . LEU A 1 131 ? -26.846 -30.636 8.483 1.00 91.62 131 LEU A C 1
ATOM 1040 O O . LEU A 1 131 ? -26.145 -30.263 9.419 1.00 91.62 131 LEU A O 1
ATOM 1044 N N . MET A 1 132 ? -27.763 -29.840 7.930 1.00 91.81 132 MET A N 1
ATOM 1045 C CA . MET A 1 132 ? -27.966 -28.446 8.348 1.00 91.81 132 MET A CA 1
ATOM 1046 C C . MET A 1 132 ? -28.413 -28.342 9.809 1.00 91.81 132 MET A C 1
ATOM 1048 O O . MET A 1 132 ? -27.942 -27.475 10.544 1.00 91.81 132 MET A O 1
ATOM 1052 N N . LYS A 1 133 ? -29.260 -29.271 10.270 1.00 90.62 133 LYS A N 1
ATOM 1053 C CA . LYS A 1 133 ? -29.637 -29.383 11.684 1.00 90.62 133 LYS A CA 1
ATOM 1054 C C . LYS A 1 133 ? -28.418 -29.675 12.568 1.00 90.62 133 LYS A C 1
ATOM 1056 O O . LYS A 1 133 ? -28.284 -29.076 13.631 1.00 90.62 133 LYS A O 1
ATOM 1061 N N . HIS A 1 134 ? -27.517 -30.554 12.127 1.00 91.00 134 HIS A N 1
ATOM 1062 C CA . HIS A 1 134 ? -26.277 -30.851 12.844 1.00 91.00 134 HIS A CA 1
ATOM 1063 C C . HIS A 1 134 ? -25.326 -29.643 12.899 1.00 91.00 134 HIS A C 1
ATOM 1065 O O . HIS A 1 134 ? -24.838 -29.317 13.978 1.00 91.00 134 HIS A O 1
ATOM 1071 N N . LEU A 1 135 ? -25.133 -28.933 11.781 1.00 91.38 135 LEU A N 1
ATOM 1072 C CA . LEU A 1 135 ? -24.330 -27.702 11.722 1.00 91.38 135 LEU A CA 1
ATOM 1073 C C . LEU A 1 135 ? -24.909 -26.598 12.624 1.00 91.38 135 LEU A C 1
ATOM 1075 O O . LEU A 1 135 ? -24.166 -25.890 13.297 1.00 91.38 135 LEU A O 1
ATOM 1079 N N . GLY A 1 136 ? -26.238 -26.493 12.706 1.00 87.19 136 GLY A N 1
ATOM 1080 C CA . GLY A 1 136 ? -26.912 -25.572 13.624 1.00 87.19 136 GLY A CA 1
ATOM 1081 C C . GLY A 1 136 ? -26.684 -25.907 15.103 1.00 87.19 136 GLY A C 1
ATOM 1082 O O . GLY A 1 136 ? -26.469 -25.003 15.908 1.00 87.19 136 GLY A O 1
ATOM 1083 N N . TYR A 1 137 ? -26.686 -27.192 15.476 1.00 88.88 137 TYR A N 1
ATOM 1084 C CA . TYR A 1 137 ? -26.372 -27.601 16.851 1.00 88.88 137 TYR A CA 1
ATOM 1085 C C . TYR A 1 137 ? -24.900 -27.383 17.208 1.00 88.88 137 TYR A C 1
ATOM 1087 O O . TYR A 1 137 ? -24.622 -26.883 18.291 1.00 88.88 137 TYR A O 1
ATOM 1095 N N . GLN A 1 138 ? -23.979 -27.691 16.294 1.00 84.25 138 GLN A N 1
ATOM 1096 C CA . GLN A 1 138 ? -22.546 -27.420 16.452 1.00 84.25 138 GLN A CA 1
ATOM 1097 C C . GLN A 1 138 ? -22.265 -25.917 16.623 1.00 84.25 138 GLN A C 1
ATOM 1099 O O . GLN A 1 138 ? -21.485 -25.522 17.485 1.00 84.25 138 GLN A O 1
ATOM 1104 N N . LEU A 1 139 ? -22.966 -25.057 15.873 1.00 85.31 139 LEU A N 1
ATOM 1105 C CA . LEU A 1 139 ? -22.869 -23.604 16.030 1.00 85.31 139 LEU A CA 1
ATOM 1106 C C . LEU A 1 139 ? -23.386 -23.118 17.395 1.00 85.31 139 LEU A C 1
ATOM 1108 O O . LEU A 1 139 ? -22.819 -22.191 17.966 1.00 85.31 139 LEU A O 1
ATOM 1112 N N . LYS A 1 140 ? -24.442 -23.751 17.923 1.00 82.38 140 LYS A N 1
ATOM 1113 C CA . LYS A 1 140 ? -25.008 -23.443 19.245 1.00 82.38 140 LYS A CA 1
ATOM 1114 C C . LYS A 1 140 ? -24.107 -23.914 20.393 1.00 82.38 140 LYS A C 1
ATOM 1116 O O . LYS A 1 140 ? -24.086 -23.277 21.443 1.00 82.38 140 LYS A O 1
ATOM 1121 N N . ASP A 1 141 ? -23.373 -25.004 20.194 1.00 78.94 141 ASP A N 1
ATOM 1122 C CA . ASP A 1 141 ? -22.399 -25.527 21.159 1.00 78.94 141 ASP A CA 1
ATOM 1123 C C . ASP A 1 141 ? -21.191 -24.586 21.292 1.00 78.94 141 ASP A C 1
ATOM 1125 O O . ASP A 1 141 ? -20.814 -24.202 22.394 1.00 78.94 141 ASP A O 1
ATOM 1129 N N . LEU A 1 142 ? -20.701 -24.059 20.163 1.00 72.62 142 LEU A N 1
ATOM 1130 C CA . LEU A 1 142 ? -19.692 -22.987 20.112 1.00 72.62 142 LEU A CA 1
ATOM 1131 C C . LEU A 1 142 ? -20.152 -21.664 20.758 1.00 72.62 142 LEU A C 1
ATOM 1133 O O . LEU A 1 142 ? -19.337 -20.773 20.990 1.00 72.62 142 LEU A O 1
ATOM 1137 N N . GLN A 1 143 ? -21.453 -21.514 21.012 1.00 66.38 143 GLN A N 1
ATOM 1138 C CA . GLN A 1 143 ? -22.075 -20.322 21.588 1.00 66.38 143 GLN A CA 1
ATOM 1139 C C . GLN A 1 143 ? -22.188 -20.389 23.118 1.00 66.38 143 GLN A C 1
ATOM 1141 O O . GLN A 1 143 ? -22.491 -19.375 23.746 1.00 66.38 143 GLN A O 1
ATOM 1146 N N . GLN A 1 144 ? -21.963 -21.561 23.724 1.00 55.66 144 GLN A N 1
ATOM 1147 C CA . GLN A 1 144 ? -21.994 -21.710 25.173 1.00 55.66 144 GLN A CA 1
ATOM 1148 C C . GLN A 1 144 ? -20.642 -21.313 25.781 1.00 55.66 144 GLN A C 1
ATOM 1150 O O . GLN A 1 144 ? -19.623 -21.927 25.461 1.00 55.66 144 GLN A O 1
ATOM 1155 N N . PRO A 1 145 ? -20.599 -20.310 26.679 1.00 46.84 145 PRO A N 1
ATOM 1156 C CA . PRO A 1 145 ? -19.408 -20.056 27.472 1.00 46.84 145 PRO A CA 1
ATOM 1157 C C . PRO A 1 145 ? -19.181 -21.272 28.373 1.00 46.84 145 PRO A C 1
ATOM 1159 O O . PRO A 1 145 ? -20.012 -21.585 29.226 1.00 46.84 145 PRO A O 1
ATOM 1162 N N . ALA A 1 146 ? -18.077 -21.984 28.154 1.00 43.00 146 ALA A N 1
ATOM 1163 C CA . ALA A 1 146 ? -17.670 -23.086 29.011 1.00 43.00 146 ALA A CA 1
ATOM 1164 C C . ALA A 1 146 ? -17.577 -22.588 30.463 1.00 43.00 146 ALA A C 1
ATOM 1166 O O . ALA A 1 146 ? -16.787 -21.698 30.779 1.00 43.00 146 ALA A O 1
ATOM 1167 N N . ALA A 1 147 ? -18.398 -23.154 31.349 1.00 36.88 147 ALA A N 1
ATOM 1168 C CA . ALA A 1 147 ? -18.206 -23.002 32.784 1.00 36.88 147 ALA A CA 1
ATOM 1169 C C . ALA A 1 147 ? -16.829 -23.587 33.173 1.00 36.88 147 ALA A C 1
ATOM 1171 O O . ALA A 1 147 ? -16.421 -24.605 32.604 1.00 36.88 147 ALA A O 1
ATOM 1172 N N . PRO A 1 148 ? -16.098 -22.975 34.121 1.00 40.66 148 PRO A N 1
ATOM 1173 C CA . PRO A 1 148 ? -14.763 -23.423 34.486 1.00 40.66 148 PRO A CA 1
ATOM 1174 C C . PRO A 1 148 ? -14.863 -24.741 35.257 1.00 40.66 148 PRO A C 1
ATOM 1176 O O . PRO A 1 148 ? -15.309 -24.768 36.402 1.00 40.66 148 PRO A O 1
ATOM 1179 N N . LEU A 1 149 ? -14.437 -25.844 34.640 1.00 32.66 149 LEU A N 1
ATOM 1180 C CA . LEU A 1 149 ? -14.205 -27.085 35.368 1.00 32.66 149 LEU A CA 1
ATOM 1181 C C . LEU A 1 149 ? -12.825 -27.009 36.024 1.00 32.66 149 LEU A C 1
ATOM 1183 O O . LEU A 1 149 ? -11.784 -26.978 35.372 1.00 32.66 149 LEU A O 1
ATOM 1187 N N . THR A 1 150 ? -12.867 -26.918 37.347 1.00 34.41 150 THR A N 1
ATOM 1188 C CA . THR A 1 150 ? -11.752 -27.011 38.283 1.00 34.41 150 THR A CA 1
ATOM 1189 C C . THR A 1 150 ? -10.925 -28.273 38.056 1.00 34.41 150 THR A C 1
ATOM 1191 O O . THR A 1 150 ? -11.470 -29.367 37.917 1.00 34.41 150 THR A O 1
ATOM 1194 N N . ALA A 1 151 ? -9.604 -28.105 38.086 1.00 37.72 151 ALA A N 1
ATOM 1195 C CA . ALA A 1 151 ? -8.625 -29.178 38.109 1.00 37.72 151 ALA A CA 1
ATOM 1196 C C . ALA A 1 151 ? -8.864 -30.145 39.283 1.00 37.72 151 ALA A C 1
ATOM 1198 O O . ALA A 1 151 ? -8.911 -29.725 40.438 1.00 37.72 151 ALA A O 1
ATOM 1199 N N . ALA A 1 152 ? -8.939 -31.439 38.979 1.00 35.97 152 ALA A N 1
ATOM 1200 C CA . ALA A 1 152 ? -8.662 -32.519 39.914 1.00 35.97 152 ALA A CA 1
ATOM 1201 C C . ALA A 1 152 ? -8.063 -33.698 39.131 1.00 35.97 152 ALA A C 1
ATOM 1203 O O . ALA A 1 152 ? -8.740 -34.315 38.316 1.00 35.97 152 ALA A O 1
ATOM 1204 N N . ASN A 1 153 ? -6.762 -33.893 39.352 1.00 39.03 153 ASN A N 1
ATOM 1205 C CA . ASN A 1 153 ? -5.962 -35.119 39.325 1.00 39.03 153 ASN A CA 1
ATOM 1206 C C . ASN A 1 153 ? -6.486 -36.319 38.521 1.00 39.03 153 ASN A C 1
ATOM 1208 O O . ASN A 1 153 ? -7.526 -36.877 38.848 1.00 39.03 153 ASN A O 1
ATOM 1212 N N . ASN A 1 154 ? -5.662 -36.793 37.582 1.00 35.31 154 ASN A N 1
ATOM 1213 C CA . ASN A 1 154 ? -5.185 -38.180 37.564 1.00 35.31 154 ASN A CA 1
ATOM 1214 C C . ASN A 1 154 ? -3.970 -38.282 36.630 1.00 35.31 154 ASN A C 1
ATOM 1216 O O . ASN A 1 154 ? -4.081 -38.155 35.411 1.00 35.31 154 ASN A O 1
ATOM 1220 N N . GLU A 1 155 ? -2.802 -38.479 37.237 1.00 42.91 155 GLU A N 1
ATOM 1221 C CA . GLU A 1 155 ? -1.623 -39.031 36.582 1.00 42.91 155 GLU A CA 1
ATOM 1222 C C . GLU A 1 155 ? -1.857 -40.534 36.398 1.00 42.91 155 GLU A C 1
ATOM 1224 O O . GLU A 1 155 ? -1.989 -41.244 37.387 1.00 42.91 155 GLU A O 1
ATOM 1229 N N . GLU A 1 156 ? -1.858 -41.040 35.166 1.00 33.59 156 GLU A N 1
ATOM 1230 C CA . GLU A 1 156 ? -1.221 -42.331 34.907 1.00 33.59 156 GLU A CA 1
ATOM 1231 C C . GLU A 1 156 ? -0.712 -42.372 33.469 1.00 33.59 156 GLU A C 1
ATOM 1233 O O . GLU A 1 156 ? -1.424 -42.133 32.492 1.00 33.59 156 GLU A O 1
ATOM 1238 N N . ALA A 1 157 ? 0.590 -42.591 33.376 1.00 35.53 157 ALA A N 1
ATOM 1239 C CA . ALA A 1 157 ? 1.364 -42.589 32.163 1.00 35.53 157 ALA A CA 1
ATOM 1240 C C . ALA A 1 157 ? 1.117 -43.856 31.342 1.00 35.53 157 ALA A C 1
ATOM 1242 O O . ALA A 1 157 ? 1.261 -44.958 31.856 1.00 35.53 157 ALA A O 1
ATOM 1243 N N . LEU A 1 158 ? 0.939 -43.701 30.031 1.00 33.62 158 LEU A N 1
ATOM 1244 C CA . LEU A 1 158 ? 1.542 -44.623 29.070 1.00 33.62 158 LEU A CA 1
ATOM 1245 C C . LEU A 1 158 ? 2.242 -43.808 27.987 1.00 33.62 158 LEU A C 1
ATOM 1247 O O . LEU A 1 158 ? 1.659 -43.304 27.031 1.00 33.62 158 LEU A O 1
ATOM 1251 N N . ASN A 1 159 ? 3.535 -43.658 28.231 1.00 32.31 159 ASN A N 1
ATOM 1252 C CA . ASN A 1 159 ? 4.532 -43.135 27.329 1.00 32.31 159 ASN A CA 1
ATOM 1253 C C . ASN A 1 159 ? 4.931 -44.261 26.358 1.00 32.31 159 ASN A C 1
ATOM 1255 O O . ASN A 1 159 ? 5.339 -45.334 26.801 1.00 32.31 159 ASN A O 1
ATOM 1259 N N . LEU A 1 160 ? 4.832 -44.017 25.051 1.00 33.97 160 LEU A N 1
ATOM 1260 C CA . LEU A 1 160 ? 5.647 -44.717 24.060 1.00 33.97 160 LEU A CA 1
ATOM 1261 C C . LEU A 1 160 ? 6.276 -43.673 23.136 1.00 33.97 160 LEU A C 1
ATOM 1263 O O . LEU A 1 160 ? 5.854 -43.445 22.004 1.00 33.97 160 LEU A O 1
ATOM 1267 N N . GLU A 1 161 ? 7.283 -42.990 23.672 1.00 39.84 161 GLU A N 1
ATOM 1268 C CA . GLU A 1 161 ? 8.352 -42.401 22.880 1.00 39.84 161 GLU A CA 1
ATOM 1269 C C . GLU A 1 161 ? 9.130 -43.483 22.121 1.00 39.84 161 GLU A C 1
ATOM 1271 O O . GLU A 1 161 ? 9.325 -44.583 22.637 1.00 39.84 161 GLU A O 1
ATOM 1276 N N . VAL A 1 162 ? 9.626 -43.107 20.931 1.00 34.34 162 VAL A N 1
ATOM 1277 C CA . VAL A 1 162 ? 10.978 -43.349 20.362 1.00 34.34 162 VAL A CA 1
ATOM 1278 C C . VAL A 1 162 ? 10.853 -43.394 18.821 1.00 34.34 162 VAL A C 1
ATOM 1280 O O . VAL A 1 162 ? 10.065 -44.165 18.300 1.00 34.34 162 VAL A O 1
ATOM 1283 N N . VAL A 1 163 ? 11.574 -42.644 17.970 1.00 35.19 163 VAL A N 1
ATOM 1284 C CA . VAL A 1 163 ? 12.645 -41.643 18.126 1.00 35.19 163 VAL A CA 1
ATOM 1285 C C . VAL A 1 163 ? 12.959 -41.006 16.750 1.00 35.19 163 VAL A C 1
ATOM 1287 O O . VAL A 1 163 ? 12.877 -41.655 15.715 1.00 35.19 163 VAL A O 1
ATOM 1290 N N . LYS A 1 164 ? 13.407 -39.742 16.809 1.00 29.75 164 LYS A N 1
ATOM 1291 C CA . LYS A 1 164 ? 14.312 -38.959 15.926 1.00 29.75 164 LYS A CA 1
ATOM 1292 C C . LYS A 1 164 ? 14.083 -38.795 14.408 1.00 29.75 164 LYS A C 1
ATOM 1294 O O . LYS A 1 164 ? 14.453 -39.630 13.598 1.00 29.75 164 LYS A O 1
ATOM 1299 N N . ARG A 1 165 ? 13.822 -37.515 14.091 1.00 33.59 165 ARG A N 1
ATOM 1300 C CA . ARG A 1 165 ? 14.621 -36.565 13.268 1.00 33.59 165 ARG A CA 1
ATOM 1301 C C . ARG A 1 165 ? 15.071 -37.019 11.869 1.00 33.59 165 ARG A C 1
ATOM 1303 O O . ARG A 1 165 ? 16.046 -37.741 11.746 1.00 33.59 165 ARG A O 1
ATOM 1310 N N . THR A 1 166 ? 14.560 -36.332 10.846 1.00 31.52 166 THR A N 1
ATOM 1311 C CA . THR A 1 166 ? 15.309 -35.354 10.017 1.00 31.52 166 THR A CA 1
ATOM 1312 C C . THR A 1 166 ? 14.310 -34.433 9.287 1.00 31.52 166 THR A C 1
ATOM 1314 O O . THR A 1 166 ? 13.179 -34.827 9.031 1.00 31.52 166 THR A O 1
ATOM 1317 N N . ALA A 1 167 ? 14.692 -33.169 9.064 1.00 33.91 167 ALA A N 1
ATOM 1318 C CA . ALA A 1 167 ? 13.859 -32.098 8.486 1.00 33.91 167 ALA A CA 1
ATOM 1319 C C . ALA A 1 167 ? 13.507 -32.336 6.996 1.00 33.91 167 ALA A C 1
ATOM 1321 O O . ALA A 1 167 ? 14.175 -33.148 6.354 1.00 33.91 167 ALA A O 1
ATOM 1322 N N . PRO A 1 168 ? 12.538 -31.591 6.412 1.00 42.50 168 PRO A N 1
ATOM 1323 C CA . PRO A 1 168 ? 12.941 -30.352 5.724 1.00 42.50 168 PRO A CA 1
ATOM 1324 C C . PRO A 1 168 ? 11.938 -29.163 5.760 1.00 42.50 168 PRO A C 1
ATOM 1326 O O . PRO A 1 168 ? 10.726 -29.317 5.713 1.00 42.50 168 PRO A O 1
ATOM 1329 N N . THR A 1 169 ? 12.530 -27.962 5.829 1.00 35.50 169 THR A N 1
ATOM 1330 C CA . THR A 1 169 ? 12.187 -26.660 5.197 1.00 35.50 169 THR A CA 1
ATOM 1331 C C . THR A 1 169 ? 10.738 -26.136 5.115 1.00 35.50 169 THR A C 1
ATOM 1333 O O . THR A 1 169 ? 9.918 -26.614 4.338 1.00 35.50 169 THR A O 1
ATOM 1336 N N . ALA A 1 170 ? 10.518 -25.010 5.811 1.00 36.34 170 ALA A N 1
ATOM 1337 C CA . ALA A 1 170 ? 9.396 -24.068 5.695 1.00 36.34 170 ALA A CA 1
ATOM 1338 C C . ALA A 1 170 ? 9.357 -23.320 4.335 1.00 36.34 170 ALA A C 1
ATOM 1340 O O . ALA A 1 170 ? 10.366 -23.295 3.626 1.00 36.34 170 ALA A O 1
ATOM 1341 N N . PRO A 1 171 ? 8.239 -22.641 3.991 1.00 48.22 171 PRO A N 1
ATOM 1342 C CA . PRO A 1 171 ? 8.091 -21.241 4.421 1.00 48.22 171 PRO A CA 1
ATOM 1343 C C . PRO A 1 171 ? 6.654 -20.848 4.837 1.00 48.22 171 PRO A C 1
ATOM 1345 O O . PRO A 1 171 ? 5.701 -21.587 4.620 1.00 48.22 171 PRO A O 1
ATOM 1348 N N . THR A 1 172 ? 6.516 -19.612 5.339 1.00 37.44 172 THR A N 1
ATOM 1349 C CA . THR A 1 172 ? 5.271 -18.820 5.533 1.00 37.44 172 THR A CA 1
ATOM 1350 C C . THR A 1 172 ? 4.809 -18.637 6.986 1.00 37.44 172 THR A C 1
ATOM 1352 O O . THR A 1 172 ? 3.713 -19.009 7.381 1.00 37.44 172 THR A O 1
ATOM 1355 N N . MET A 1 173 ? 5.646 -17.954 7.772 1.00 40.41 173 MET A N 1
ATOM 1356 C CA . MET A 1 173 ? 5.278 -17.282 9.027 1.00 40.41 173 MET A CA 1
ATOM 1357 C C . MET A 1 173 ? 5.745 -15.823 8.936 1.00 40.41 173 MET A C 1
ATOM 1359 O O . MET A 1 173 ? 6.810 -15.480 9.439 1.00 40.41 173 MET A O 1
ATOM 1363 N N . ALA A 1 174 ? 4.999 -14.969 8.229 1.00 41.47 174 ALA A N 1
ATOM 1364 C CA . ALA A 1 174 ? 5.352 -13.546 8.110 1.00 41.47 174 ALA A CA 1
ATOM 1365 C C . ALA A 1 174 ? 4.204 -12.562 8.399 1.00 41.47 174 ALA A C 1
ATOM 1367 O O . ALA A 1 174 ? 4.479 -11.401 8.686 1.00 41.47 174 ALA A O 1
ATOM 1368 N N . THR A 1 175 ? 2.936 -12.987 8.418 1.00 44.34 175 THR A N 1
ATOM 1369 C CA . THR A 1 175 ? 1.816 -12.027 8.534 1.00 44.34 175 THR A CA 1
ATOM 1370 C C . THR A 1 175 ? 1.350 -11.787 9.978 1.00 44.34 175 THR A C 1
ATOM 1372 O O . THR A 1 175 ? 0.946 -10.679 10.318 1.00 44.34 175 THR A O 1
ATOM 1375 N N . THR A 1 176 ? 1.488 -12.761 10.884 1.00 47.91 176 THR A N 1
ATOM 1376 C CA . THR A 1 176 ? 0.990 -12.631 12.274 1.00 47.91 176 THR A CA 1
ATOM 1377 C C . THR A 1 176 ? 1.936 -11.850 13.201 1.00 47.91 176 THR A C 1
ATOM 1379 O O . THR A 1 176 ? 1.498 -11.262 14.188 1.00 47.91 176 THR A O 1
ATOM 1382 N N . ALA A 1 177 ? 3.229 -11.761 12.872 1.00 44.75 177 ALA A N 1
ATOM 1383 C CA . ALA A 1 177 ? 4.225 -11.094 13.719 1.00 44.75 177 ALA A CA 1
ATOM 1384 C C . ALA A 1 177 ? 4.147 -9.551 13.685 1.00 44.75 177 ALA A C 1
ATOM 1386 O O . ALA A 1 177 ? 4.608 -8.887 14.615 1.00 44.75 177 ALA A O 1
ATOM 1387 N N . ILE A 1 178 ? 3.559 -8.966 12.634 1.00 47.50 178 ILE A N 1
ATOM 1388 C CA . ILE A 1 178 ? 3.492 -7.504 12.462 1.00 47.50 178 ILE A CA 1
ATOM 1389 C C . ILE A 1 178 ? 2.413 -6.895 13.374 1.00 47.50 178 ILE A C 1
ATOM 1391 O O . ILE A 1 178 ? 2.664 -5.884 14.028 1.00 47.50 178 ILE A O 1
ATOM 1395 N N . GLY A 1 179 ? 1.245 -7.536 13.494 1.00 47.75 179 GLY A N 1
ATOM 1396 C CA . GLY A 1 179 ? 0.141 -7.040 14.328 1.00 47.75 179 GLY A CA 1
ATOM 1397 C C . GLY A 1 179 ? 0.460 -7.031 15.828 1.00 47.75 179 GLY A C 1
ATOM 1398 O O . GLY A 1 179 ? 0.180 -6.050 16.516 1.00 47.75 179 GLY A O 1
ATOM 1399 N N . GLN A 1 180 ? 1.125 -8.080 16.326 1.00 50.06 180 GLN A N 1
ATOM 1400 C CA . GLN A 1 180 ? 1.516 -8.181 17.739 1.00 50.06 180 GLN A CA 1
ATOM 1401 C C . GLN A 1 180 ? 2.605 -7.163 18.120 1.00 50.06 180 GLN A C 1
ATOM 1403 O O . GLN A 1 180 ? 2.563 -6.590 19.210 1.00 50.06 180 GLN A O 1
ATOM 1408 N N . ARG A 1 181 ? 3.549 -6.869 17.211 1.00 53.28 181 ARG A N 1
ATOM 1409 C CA . ARG A 1 181 ? 4.568 -5.827 17.430 1.00 53.28 181 ARG A CA 1
ATOM 1410 C C . ARG A 1 181 ? 3.971 -4.425 17.494 1.00 53.28 181 ARG A C 1
ATOM 1412 O O . ARG A 1 181 ? 4.365 -3.650 18.359 1.00 53.28 181 ARG A O 1
ATOM 1419 N N . LEU A 1 182 ? 3.006 -4.111 16.631 1.00 56.62 182 LEU A N 1
ATOM 1420 C CA . LEU A 1 182 ? 2.363 -2.795 16.623 1.00 56.62 182 LEU A CA 1
ATOM 1421 C C . LEU A 1 182 ? 1.549 -2.544 17.899 1.00 56.62 182 LEU A C 1
ATOM 1423 O O . LEU A 1 182 ? 1.579 -1.435 18.428 1.00 56.62 182 LEU A O 1
ATOM 1427 N N . GLN A 1 183 ? 0.861 -3.553 18.439 1.00 59.22 183 GLN A N 1
ATOM 1428 C CA . GLN A 1 183 ? 0.154 -3.415 19.719 1.00 59.22 183 GLN A CA 1
ATOM 1429 C C . GLN A 1 183 ? 1.131 -3.213 20.890 1.00 59.22 183 GLN A C 1
ATOM 1431 O O . GLN A 1 183 ? 0.928 -2.314 21.706 1.00 59.22 183 GLN A O 1
ATOM 1436 N N . ALA A 1 184 ? 2.237 -3.966 20.930 1.00 63.97 184 ALA A N 1
ATOM 1437 C CA . ALA A 1 184 ? 3.272 -3.804 21.953 1.00 63.97 184 ALA A CA 1
ATOM 1438 C C . ALA A 1 184 ? 3.955 -2.422 21.901 1.00 63.97 184 ALA A C 1
ATOM 1440 O O . ALA A 1 184 ? 4.246 -1.829 22.942 1.00 63.97 184 ALA A O 1
ATOM 1441 N N . GLU A 1 185 ? 4.178 -1.869 20.704 1.00 67.69 185 GLU A N 1
ATOM 1442 C CA . GLU A 1 185 ? 4.734 -0.522 20.539 1.00 67.69 185 GLU A CA 1
ATOM 1443 C C . GLU A 1 185 ? 3.778 0.581 21.007 1.00 67.69 185 GLU A C 1
ATOM 1445 O O . GLU A 1 185 ? 4.231 1.536 21.642 1.00 67.69 185 GLU A O 1
ATOM 1450 N N . HIS A 1 186 ? 2.470 0.456 20.759 1.00 75.06 186 HIS A N 1
ATOM 1451 C CA . HIS A 1 186 ? 1.485 1.422 21.257 1.00 75.06 186 HIS A CA 1
ATOM 1452 C C . HIS A 1 186 ? 1.407 1.422 22.785 1.00 75.06 186 HIS A C 1
ATOM 1454 O O . HIS A 1 186 ? 1.442 2.494 23.388 1.00 75.06 186 HIS A O 1
ATOM 1460 N N . VAL A 1 187 ? 1.389 0.244 23.417 1.00 78.25 187 VAL A N 1
ATOM 1461 C CA . VAL A 1 187 ? 1.403 0.125 24.886 1.00 78.25 187 VAL A CA 1
ATOM 1462 C C . VAL A 1 187 ? 2.683 0.735 25.465 1.00 78.25 187 VAL A C 1
ATOM 1464 O O . VAL A 1 187 ? 2.632 1.505 26.424 1.00 78.25 187 VAL A O 1
ATOM 1467 N N . ARG A 1 188 ? 3.837 0.479 24.836 1.00 84.44 188 ARG A N 1
ATOM 1468 C CA . ARG A 1 188 ? 5.118 1.066 25.247 1.00 84.44 188 ARG A CA 1
ATOM 1469 C C . ARG A 1 188 ? 5.138 2.592 25.101 1.00 84.44 188 ARG A C 1
ATOM 1471 O O . ARG A 1 188 ? 5.649 3.274 25.986 1.00 84.44 188 ARG A O 1
ATOM 1478 N N . ARG A 1 189 ? 4.579 3.140 24.015 1.00 87.00 189 ARG A N 1
ATOM 1479 C CA . ARG A 1 189 ? 4.453 4.596 23.815 1.00 87.00 189 ARG A CA 1
ATOM 1480 C C . ARG A 1 189 ? 3.517 5.234 24.839 1.00 87.00 189 ARG A C 1
ATOM 1482 O O . ARG A 1 189 ? 3.880 6.264 25.397 1.00 87.00 189 ARG A O 1
ATOM 1489 N N . ALA A 1 190 ? 2.376 4.609 25.124 1.00 86.69 190 ALA A N 1
ATOM 1490 C CA . ALA A 1 190 ? 1.436 5.086 26.137 1.00 86.69 190 ALA A CA 1
ATOM 1491 C C . ALA A 1 190 ? 2.082 5.120 27.533 1.00 86.69 190 ALA A C 1
ATOM 1493 O O . ALA A 1 190 ? 1.965 6.116 28.244 1.00 86.69 190 ALA A O 1
ATOM 1494 N N . TYR A 1 191 ? 2.844 4.081 27.891 1.00 89.12 191 TYR A N 1
ATOM 1495 C CA . TYR A 1 191 ? 3.571 4.026 29.161 1.00 89.12 191 TYR A CA 1
ATOM 1496 C C . TYR A 1 191 ? 4.640 5.126 29.279 1.00 89.12 191 TYR A C 1
ATOM 1498 O O . TYR A 1 191 ? 4.704 5.832 30.285 1.00 89.12 191 TYR A O 1
ATOM 1506 N N . LEU A 1 192 ? 5.448 5.333 28.232 1.00 94.88 192 LEU A N 1
ATOM 1507 C CA . LEU A 1 192 ? 6.452 6.405 28.214 1.00 94.88 192 LEU A CA 1
ATOM 1508 C C . LEU A 1 192 ? 5.812 7.799 28.286 1.00 94.88 192 LEU A C 1
ATOM 1510 O O . LEU A 1 192 ? 6.321 8.678 28.981 1.00 94.88 192 LEU A O 1
ATOM 1514 N N . GLN A 1 193 ? 4.681 8.001 27.605 1.00 92.38 193 GLN A N 1
ATOM 1515 C CA . GLN A 1 193 ? 3.934 9.257 27.659 1.00 92.38 193 GLN A CA 1
ATOM 1516 C C . GLN A 1 193 ? 3.376 9.523 29.064 1.00 92.38 193 GLN A C 1
ATOM 1518 O O . GLN A 1 193 ? 3.488 10.643 29.567 1.00 92.38 193 GLN A O 1
ATOM 1523 N N . GLN A 1 194 ? 2.836 8.497 29.728 1.00 92.88 194 GLN A N 1
ATOM 1524 C CA . GLN A 1 194 ? 2.365 8.601 31.110 1.00 92.88 194 GLN A CA 1
ATOM 1525 C C . GLN A 1 194 ? 3.511 8.951 32.070 1.00 92.88 194 GLN A C 1
ATOM 1527 O O . GLN A 1 194 ? 3.360 9.828 32.923 1.00 92.88 194 GLN A O 1
ATOM 1532 N N . GLN A 1 195 ? 4.680 8.327 31.902 1.00 92.50 195 GLN A N 1
ATOM 1533 C CA . GLN A 1 195 ? 5.859 8.624 32.716 1.00 92.50 195 GLN A CA 1
ATOM 1534 C C . GLN A 1 195 ? 6.341 10.073 32.520 1.00 92.50 195 GLN A C 1
ATOM 1536 O O . GLN A 1 195 ? 6.690 10.751 33.489 1.00 92.50 195 GLN A O 1
ATOM 1541 N N . GLN A 1 196 ? 6.308 10.580 31.283 1.00 93.75 196 GLN A N 1
ATOM 1542 C CA . GLN A 1 196 ? 6.652 11.970 30.986 1.00 93.75 196 GLN A CA 1
ATOM 1543 C C . GLN A 1 196 ? 5.662 12.956 31.629 1.00 93.75 196 GLN A C 1
ATOM 1545 O O . GLN A 1 196 ? 6.092 13.960 32.199 1.00 93.75 196 GLN A O 1
ATOM 1550 N N . GLN A 1 197 ? 4.354 12.669 31.597 1.00 91.94 197 GLN A N 1
ATOM 1551 C CA . GLN A 1 197 ? 3.352 13.495 32.283 1.00 91.94 197 GLN A CA 1
ATOM 1552 C C . GLN A 1 197 ? 3.573 13.534 33.798 1.00 91.94 197 GLN A C 1
ATOM 1554 O O . GLN A 1 197 ? 3.503 14.612 34.389 1.00 91.94 197 GLN A O 1
ATOM 1559 N N . GLN A 1 198 ? 3.895 12.399 34.428 1.00 92.25 198 GLN A N 1
ATOM 1560 C CA . GLN A 1 198 ? 4.204 12.374 35.862 1.00 92.25 198 GLN A CA 1
ATOM 1561 C C . GLN A 1 198 ? 5.424 13.241 36.202 1.00 92.25 198 GLN A C 1
ATOM 1563 O O . GLN A 1 198 ? 5.381 14.002 37.170 1.00 92.25 198 GLN A O 1
ATOM 1568 N N . GLN A 1 199 ? 6.485 13.202 35.388 1.00 93.69 199 GLN A N 1
ATOM 1569 C CA . GLN A 1 199 ? 7.643 14.081 35.591 1.00 93.69 199 GLN A CA 1
ATOM 1570 C C . GLN A 1 199 ? 7.284 15.565 35.442 1.00 93.69 199 GLN A C 1
ATOM 1572 O O . GLN A 1 199 ? 7.740 16.387 36.238 1.00 93.69 199 GLN A O 1
ATOM 1577 N N . GLN A 1 200 ? 6.448 15.924 34.462 1.00 93.56 200 GLN A N 1
ATOM 1578 C CA . GLN A 1 200 ? 5.997 17.309 34.300 1.00 93.56 200 GLN A CA 1
ATOM 1579 C C . GLN A 1 200 ? 5.181 17.787 35.507 1.00 93.56 200 GLN A C 1
ATOM 1581 O O . GLN A 1 200 ? 5.400 18.904 35.978 1.00 93.56 200 GLN A O 1
ATOM 1586 N N . GLN A 1 201 ? 4.294 16.948 36.051 1.00 93.06 201 GLN A N 1
ATOM 1587 C CA . GLN A 1 201 ? 3.533 17.283 37.259 1.00 93.06 201 GLN A CA 1
ATOM 1588 C C . GLN A 1 201 ? 4.445 17.480 38.476 1.00 93.06 201 GLN A C 1
ATOM 1590 O O . GLN A 1 201 ? 4.281 18.461 39.203 1.00 93.06 201 GLN A O 1
ATOM 1595 N N . GLN A 1 202 ? 5.451 16.620 38.670 1.00 93.88 202 GLN A N 1
ATOM 1596 C CA . GLN A 1 202 ? 6.424 16.796 39.756 1.00 93.88 202 GLN A CA 1
ATOM 1597 C C . GLN A 1 202 ? 7.214 18.102 39.615 1.00 93.88 202 GLN A C 1
ATOM 1599 O O . GLN A 1 202 ? 7.378 18.829 40.594 1.00 93.88 202 GLN A O 1
ATOM 1604 N N . GLN A 1 203 ? 7.656 18.454 38.403 1.00 94.50 203 GLN A N 1
ATOM 1605 C CA . GLN A 1 203 ? 8.342 19.730 38.173 1.00 94.50 203 GLN A CA 1
ATOM 1606 C C . GLN A 1 203 ? 7.435 20.936 38.447 1.00 94.50 203 GLN A C 1
ATOM 1608 O O . GLN A 1 203 ? 7.896 21.933 39.004 1.00 94.50 203 GLN A O 1
ATOM 1613 N N . GLN A 1 204 ? 6.151 20.865 38.083 1.00 93.19 204 GLN A N 1
ATOM 1614 C CA . GLN A 1 204 ? 5.192 21.928 38.396 1.00 93.19 204 GLN A CA 1
ATOM 1615 C C . GLN A 1 204 ? 5.000 22.085 39.908 1.00 93.19 204 GLN A C 1
ATOM 1617 O O . GLN A 1 204 ? 5.035 23.213 40.400 1.00 93.19 204 GLN A O 1
ATOM 1622 N N . GLN A 1 205 ? 4.883 20.983 40.654 1.00 93.88 205 GLN A N 1
ATOM 1623 C CA . GLN A 1 205 ? 4.794 21.031 42.117 1.00 93.88 205 GLN A CA 1
ATOM 1624 C C . GLN A 1 205 ? 6.054 21.636 42.750 1.00 93.88 205 GLN A C 1
ATOM 1626 O O . GLN A 1 205 ? 5.943 22.515 43.603 1.00 93.88 205 GLN A O 1
ATOM 1631 N N . GLN A 1 206 ? 7.251 21.247 42.296 1.00 94.19 206 GLN A N 1
ATOM 1632 C CA . GLN A 1 206 ? 8.503 21.827 42.797 1.00 94.19 206 GLN A CA 1
ATOM 1633 C C . GLN A 1 206 ? 8.597 23.332 42.515 1.00 94.19 206 GLN A C 1
ATOM 1635 O O . GLN A 1 206 ? 8.992 24.101 43.392 1.00 94.19 206 GLN A O 1
ATOM 1640 N N . LYS A 1 207 ? 8.181 23.783 41.322 1.00 95.06 207 LYS A N 1
ATOM 1641 C CA . LYS A 1 207 ? 8.135 25.216 40.989 1.00 95.06 207 LYS A CA 1
ATOM 1642 C C . LYS A 1 207 ? 7.183 25.984 41.903 1.00 95.06 207 LYS A C 1
ATOM 1644 O O . LYS A 1 207 ? 7.549 27.062 42.367 1.00 95.06 207 LYS A O 1
ATOM 1649 N N . GLN A 1 208 ? 6.004 25.431 42.198 1.00 93.75 208 GLN A N 1
ATOM 1650 C CA . GLN A 1 208 ? 5.054 26.052 43.126 1.00 93.75 208 GLN A CA 1
ATOM 1651 C C . GLN A 1 208 ? 5.628 26.151 44.545 1.00 93.75 208 GLN A C 1
ATOM 1653 O O . GLN A 1 208 ? 5.556 27.219 45.151 1.00 93.75 208 GLN A O 1
ATOM 1658 N N . GLN A 1 209 ? 6.260 25.087 45.055 1.00 93.94 209 GLN A N 1
ATOM 1659 C CA . GLN A 1 209 ? 6.904 25.109 46.375 1.00 93.94 209 GLN A CA 1
ATOM 1660 C C . GLN A 1 209 ? 8.034 26.142 46.447 1.00 93.94 209 GLN A C 1
ATOM 1662 O O . GLN A 1 209 ? 8.103 26.924 47.395 1.00 93.94 209 GLN A O 1
ATOM 1667 N N . HIS A 1 210 ? 8.890 26.201 45.423 1.00 96.88 210 HIS A N 1
ATOM 1668 C CA . HIS A 1 210 ? 9.966 27.188 45.365 1.00 96.88 210 HIS A CA 1
ATOM 1669 C C . HIS A 1 210 ? 9.422 28.623 45.298 1.00 96.88 210 HIS A C 1
ATOM 1671 O O . HIS A 1 210 ? 9.935 29.519 45.968 1.00 96.88 210 HIS A O 1
ATOM 1677 N N . GLN A 1 211 ? 8.348 28.852 44.536 1.00 94.75 211 GLN A N 1
ATOM 1678 C CA . GLN A 1 211 ? 7.699 30.159 44.459 1.00 94.75 211 GLN A CA 1
ATOM 1679 C C . GLN A 1 211 ? 7.087 30.574 45.804 1.00 94.75 211 GLN A C 1
ATOM 1681 O O . GLN A 1 211 ? 7.244 31.729 46.203 1.00 94.75 211 GLN A O 1
ATOM 1686 N N . GLN A 1 212 ? 6.465 29.642 46.535 1.00 93.88 212 GLN A N 1
ATOM 1687 C CA . GLN A 1 212 ? 5.971 29.891 47.892 1.00 93.88 212 GLN A CA 1
ATOM 1688 C C . GLN A 1 212 ? 7.109 30.209 48.868 1.00 93.88 212 GLN A C 1
ATOM 1690 O O . GLN A 1 212 ? 7.012 31.193 49.598 1.00 93.88 212 GLN A O 1
ATOM 1695 N N . GLN A 1 213 ? 8.215 29.454 48.850 1.00 94.12 213 GLN A N 1
ATOM 1696 C CA . GLN A 1 213 ? 9.392 29.771 49.672 1.00 94.12 213 GLN A CA 1
ATOM 1697 C C . GLN A 1 213 ? 9.943 31.164 49.367 1.00 94.12 213 GLN A C 1
ATOM 1699 O O . GLN A 1 213 ? 10.273 31.914 50.285 1.00 94.12 213 GLN A O 1
ATOM 1704 N N . LYS A 1 214 ? 10.004 31.543 48.086 1.00 95.38 214 LYS A N 1
ATOM 1705 C CA . LYS A 1 214 ? 10.478 32.867 47.676 1.00 95.38 214 LYS A CA 1
ATOM 1706 C C . LYS A 1 214 ? 9.553 33.981 48.176 1.00 95.38 214 LYS A C 1
ATOM 1708 O O . LYS A 1 214 ? 10.046 35.011 48.629 1.00 95.38 214 LYS A O 1
ATOM 1713 N N . GLN A 1 215 ? 8.234 33.770 48.150 1.00 92.62 215 GLN A N 1
ATOM 1714 C CA . GLN A 1 215 ? 7.270 34.701 48.749 1.00 92.62 215 GLN A CA 1
ATOM 1715 C C . GLN A 1 215 ? 7.431 34.791 50.272 1.00 92.62 215 GLN A C 1
ATOM 1717 O O . GLN A 1 215 ? 7.432 35.894 50.810 1.00 92.62 215 GLN A O 1
ATOM 1722 N N . GLN A 1 216 ? 7.624 33.665 50.967 1.00 92.75 216 GLN A N 1
ATOM 1723 C CA . GLN A 1 216 ? 7.866 33.665 52.414 1.00 92.75 216 GLN A CA 1
ATOM 1724 C C . GLN A 1 216 ? 9.161 34.402 52.777 1.00 92.75 216 GLN A C 1
ATOM 1726 O O . GLN A 1 216 ? 9.153 35.214 53.699 1.00 92.75 216 GLN A O 1
ATOM 1731 N N . GLN A 1 217 ? 10.254 34.195 52.032 1.00 92.38 217 GLN A N 1
ATOM 1732 C CA . GLN A 1 217 ? 11.494 34.955 52.226 1.00 92.38 217 GLN A CA 1
ATOM 1733 C C . GLN A 1 217 ? 11.289 36.456 52.008 1.00 92.38 217 GLN A C 1
ATOM 1735 O O . GLN A 1 217 ? 11.780 37.251 52.806 1.00 92.38 217 GLN A O 1
ATOM 1740 N N . GLN A 1 218 ? 10.541 36.860 50.975 1.00 91.69 218 GLN A N 1
ATOM 1741 C CA . GLN A 1 218 ? 10.219 38.275 50.759 1.00 91.69 218 GLN A CA 1
ATOM 1742 C C . GLN A 1 218 ? 9.390 38.857 51.911 1.00 91.69 218 GLN A C 1
ATOM 1744 O O . GLN A 1 218 ? 9.688 39.956 52.372 1.00 91.69 218 GLN A O 1
ATOM 1749 N N . GLN A 1 219 ? 8.401 38.119 52.427 1.00 90.38 219 GLN A N 1
ATOM 1750 C CA . GLN A 1 219 ? 7.627 38.553 53.594 1.00 90.38 219 GLN A CA 1
ATOM 1751 C C . GLN A 1 219 ? 8.499 38.687 54.849 1.00 90.38 219 GLN A C 1
ATOM 1753 O O . GLN A 1 219 ? 8.356 39.662 55.584 1.00 90.38 219 GLN A O 1
ATOM 1758 N N . GLN A 1 220 ? 9.429 37.753 55.082 1.00 89.75 220 GLN A N 1
ATOM 1759 C CA . GLN A 1 220 ? 10.377 37.841 56.197 1.00 89.75 220 GLN A CA 1
ATOM 1760 C C . GLN A 1 220 ? 11.311 39.048 56.053 1.00 89.75 220 GLN A C 1
ATOM 1762 O O . GLN A 1 220 ? 11.519 39.771 57.025 1.00 89.75 220 GLN A O 1
ATOM 1767 N N . GLN A 1 221 ? 11.834 39.313 54.850 1.00 88.94 221 GLN A N 1
ATOM 1768 C CA . GLN A 1 221 ? 12.649 40.506 54.589 1.00 88.94 221 GLN A CA 1
ATOM 1769 C C . GLN A 1 221 ? 11.852 41.798 54.808 1.00 88.94 221 GLN A C 1
ATOM 1771 O O . GLN A 1 221 ? 12.369 42.737 55.410 1.00 88.94 221 GLN A O 1
ATOM 1776 N N . PHE A 1 222 ? 10.588 41.843 54.380 1.00 90.56 222 PHE A N 1
ATOM 1777 C CA . PHE A 1 222 ? 9.718 42.998 54.600 1.00 90.56 222 PHE A CA 1
ATOM 1778 C C . PHE A 1 222 ? 9.425 43.224 56.092 1.00 90.56 222 PHE A C 1
ATOM 1780 O O . PHE A 1 222 ? 9.525 44.351 56.575 1.00 90.56 222 PHE A O 1
ATOM 1787 N N . GLN A 1 223 ? 9.154 42.160 56.859 1.00 85.38 223 GLN A N 1
ATOM 1788 C CA . GLN A 1 223 ? 8.997 42.257 58.316 1.00 85.38 223 GLN A CA 1
ATOM 1789 C C . GLN A 1 223 ? 10.277 42.737 59.013 1.00 85.38 223 GLN A C 1
ATOM 1791 O O . GLN A 1 223 ? 10.184 43.564 59.917 1.00 85.38 223 GLN A O 1
ATOM 1796 N N . GLN A 1 224 ? 11.461 42.286 58.582 1.00 82.44 224 GLN A N 1
ATOM 1797 C CA . GLN A 1 224 ? 12.741 42.760 59.128 1.00 82.44 224 GLN A CA 1
ATOM 1798 C C . GLN A 1 224 ? 12.987 44.248 58.835 1.00 82.44 224 GLN A C 1
ATOM 1800 O O . GLN A 1 224 ? 13.491 44.978 59.690 1.00 82.44 224 GLN A O 1
ATOM 1805 N N . GLN A 1 225 ? 12.597 44.733 57.652 1.00 81.12 225 GLN A N 1
ATOM 1806 C CA . GLN A 1 225 ? 12.666 46.162 57.329 1.00 81.12 225 GLN A CA 1
ATOM 1807 C C . GLN A 1 225 ? 11.710 46.986 58.202 1.00 81.12 225 GLN A C 1
ATOM 1809 O O . GLN A 1 225 ? 12.094 48.051 58.688 1.00 81.12 225 GLN A O 1
ATOM 1814 N N . LEU A 1 226 ? 10.501 46.478 58.466 1.00 77.12 226 LEU A N 1
ATOM 1815 C CA . LEU A 1 226 ? 9.545 47.114 59.374 1.00 77.12 226 LEU A CA 1
ATOM 1816 C C . LEU A 1 226 ? 10.020 47.090 60.832 1.00 77.12 226 LEU A C 1
ATOM 1818 O O . LEU A 1 226 ? 9.886 48.101 61.516 1.00 77.12 226 LEU A O 1
ATOM 1822 N N . SER A 1 227 ? 10.610 45.994 61.320 1.00 70.12 227 SER A N 1
ATOM 1823 C CA . SER A 1 227 ? 11.151 45.924 62.684 1.00 70.12 227 SER A CA 1
ATOM 1824 C C . SER A 1 227 ? 12.369 46.825 62.859 1.00 70.12 227 SER A C 1
ATOM 1826 O O . SER A 1 227 ? 12.461 47.509 63.872 1.00 70.12 227 SER A O 1
ATOM 1828 N N . GLY A 1 228 ? 13.261 46.897 61.865 1.00 67.44 228 GLY A N 1
ATOM 1829 C CA . GLY A 1 228 ? 14.386 47.836 61.859 1.00 67.44 228 GLY A CA 1
ATOM 1830 C C . GLY A 1 228 ? 13.941 49.298 61.737 1.00 67.44 228 GLY A C 1
ATOM 1831 O O . GLY A 1 228 ? 14.567 50.187 62.310 1.00 67.44 228 GLY A O 1
ATOM 1832 N N . GLY A 1 229 ? 12.836 49.567 61.033 1.00 63.38 229 GLY A N 1
ATOM 1833 C CA . GLY A 1 229 ? 12.176 50.876 61.017 1.00 63.38 229 GLY A CA 1
ATOM 1834 C C . GLY A 1 229 ? 11.534 51.225 62.362 1.00 63.38 229 GLY A C 1
ATOM 1835 O O . GLY A 1 229 ? 11.689 52.342 62.844 1.00 63.38 229 GLY A O 1
ATOM 1836 N N . ARG A 1 230 ? 10.883 50.255 63.016 1.00 61.81 230 ARG A N 1
ATOM 1837 C CA . ARG A 1 230 ? 10.261 50.413 64.339 1.00 61.81 230 ARG A CA 1
ATOM 1838 C C . ARG A 1 230 ? 11.300 50.595 65.442 1.00 61.81 230 ARG A C 1
ATOM 1840 O O . ARG A 1 230 ? 11.099 51.436 66.301 1.00 61.81 230 ARG A O 1
ATOM 1847 N N . GLN A 1 231 ? 12.415 49.866 65.392 1.00 62.44 231 GLN A N 1
ATOM 1848 C CA . GLN A 1 231 ? 13.558 50.036 66.296 1.00 62.44 231 GLN A CA 1
ATOM 1849 C C . GLN A 1 231 ? 14.246 51.387 66.078 1.00 62.44 231 GLN A C 1
ATOM 1851 O O . GLN A 1 231 ? 14.585 52.037 67.056 1.00 62.44 231 GLN A O 1
ATOM 1856 N N . ARG A 1 232 ? 14.370 51.864 64.827 1.00 59.22 232 ARG A N 1
ATOM 1857 C CA . ARG A 1 232 ? 14.841 53.232 64.541 1.00 59.22 232 ARG A CA 1
ATOM 1858 C C . ARG A 1 232 ? 13.888 54.313 65.046 1.00 59.22 232 ARG A C 1
ATOM 1860 O O . ARG A 1 232 ? 14.350 55.286 65.619 1.00 59.22 232 ARG A O 1
ATOM 1867 N N . LEU A 1 233 ? 12.576 54.147 64.879 1.00 58.47 233 LEU A N 1
ATOM 1868 C CA . LEU A 1 233 ? 11.586 55.080 65.430 1.00 58.47 233 LEU A CA 1
ATOM 1869 C C . LEU A 1 233 ? 11.561 55.062 66.965 1.00 58.47 233 LEU A C 1
ATOM 1871 O O . LEU A 1 233 ? 11.397 56.113 67.573 1.00 58.47 233 LEU A O 1
ATOM 1875 N N . HIS A 1 234 ? 11.752 53.894 67.587 1.00 58.69 234 HIS A N 1
ATOM 1876 C CA . HIS A 1 234 ? 11.857 53.761 69.042 1.00 58.69 234 HIS A CA 1
ATOM 1877 C C . HIS A 1 234 ? 13.173 54.348 69.575 1.00 58.69 234 HIS A C 1
ATOM 1879 O O . HIS A 1 234 ? 13.158 54.953 70.636 1.00 58.69 234 HIS A O 1
ATOM 1885 N N . ALA A 1 235 ? 14.280 54.225 68.831 1.00 58.97 235 ALA A N 1
ATOM 1886 C CA . ALA A 1 235 ? 15.551 54.878 69.146 1.00 58.97 235 ALA A CA 1
ATOM 1887 C C . ALA A 1 235 ? 15.444 56.407 69.031 1.00 58.97 235 ALA A C 1
ATOM 1889 O O . ALA A 1 235 ? 15.880 57.100 69.938 1.00 58.97 235 ALA A O 1
ATOM 1890 N N . MET A 1 236 ? 14.766 56.932 67.999 1.00 55.66 236 MET A N 1
ATOM 1891 C CA . MET A 1 236 ? 14.508 58.376 67.896 1.00 55.66 236 MET A CA 1
ATOM 1892 C C . MET A 1 236 ? 13.573 58.893 69.006 1.00 55.66 236 MET A C 1
ATOM 1894 O O . MET A 1 236 ? 13.819 59.964 69.541 1.00 55.66 236 MET A O 1
ATOM 1898 N N . HIS A 1 237 ? 12.554 58.127 69.421 1.00 57.53 237 HIS A N 1
ATOM 1899 C CA . HIS A 1 237 ? 11.720 58.480 70.586 1.00 57.53 237 HIS A CA 1
ATOM 1900 C C . HIS A 1 237 ? 12.457 58.358 71.930 1.00 57.53 237 HIS A C 1
ATOM 1902 O O . HIS A 1 237 ? 12.029 58.955 72.914 1.00 57.53 237 HIS A O 1
ATOM 1908 N N . GLN A 1 238 ? 13.526 57.562 72.002 1.00 55.19 238 GLN A N 1
ATOM 1909 C CA . GLN A 1 238 ? 14.356 57.438 73.200 1.00 55.19 238 GLN A CA 1
ATOM 1910 C C . GLN A 1 238 ? 15.394 58.571 73.265 1.00 55.19 238 GLN A C 1
ATOM 1912 O O . GLN A 1 238 ? 15.615 59.105 74.345 1.00 55.19 238 GLN A O 1
ATOM 1917 N N . GLU A 1 239 ? 15.916 59.025 72.118 1.00 52.38 239 GLU A N 1
ATOM 1918 C CA . GLU A 1 239 ? 16.745 60.238 72.009 1.00 52.38 239 GLU A CA 1
ATOM 1919 C C . GLU A 1 239 ? 15.946 61.542 72.224 1.00 52.38 239 GLU A C 1
ATOM 1921 O O . GLU A 1 239 ? 16.491 62.497 72.773 1.00 52.38 239 GLU A O 1
ATOM 1926 N N . GLU A 1 240 ? 14.652 61.601 71.881 1.00 51.97 240 GLU A N 1
ATOM 1927 C CA . GLU A 1 240 ? 13.796 62.756 72.225 1.00 51.97 240 GLU A CA 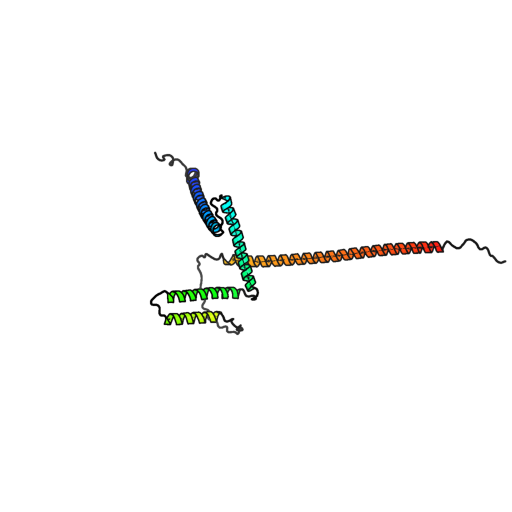1
ATOM 1928 C C . GLU A 1 240 ? 13.442 62.835 73.723 1.00 51.97 240 GLU A C 1
ATOM 1930 O O . GLU A 1 240 ? 13.105 63.914 74.206 1.00 51.97 240 GLU A O 1
ATOM 1935 N N . ASN A 1 241 ? 13.559 61.737 74.480 1.00 51.50 241 ASN A N 1
ATOM 1936 C CA . ASN A 1 241 ? 13.265 61.710 75.921 1.00 51.50 241 ASN A CA 1
ATOM 1937 C C . ASN A 1 241 ? 14.512 61.851 76.819 1.00 51.50 241 ASN A C 1
ATOM 1939 O O . ASN A 1 241 ? 14.368 61.969 78.032 1.00 51.50 241 ASN A O 1
ATOM 1943 N N . GLU A 1 242 ? 15.721 61.878 76.246 1.00 51.72 242 GLU A N 1
ATOM 1944 C CA . GLU A 1 242 ? 16.970 62.243 76.945 1.00 51.72 242 GLU A CA 1
ATOM 1945 C C . GLU A 1 242 ? 17.399 63.702 76.682 1.00 51.72 242 GLU A C 1
ATOM 1947 O O . GLU A 1 242 ? 18.423 64.147 77.193 1.00 51.72 242 GLU A O 1
ATOM 1952 N N . ASN A 1 243 ? 16.612 64.482 75.925 1.00 49.88 243 ASN A N 1
ATOM 1953 C CA . ASN A 1 243 ? 16.950 65.862 75.551 1.00 49.88 243 ASN A CA 1
ATOM 1954 C C . ASN A 1 243 ? 15.841 66.885 75.878 1.00 49.88 243 ASN A C 1
ATOM 1956 O O . ASN A 1 243 ? 15.639 67.855 75.150 1.00 49.88 243 ASN A O 1
ATOM 1960 N N . VAL A 1 244 ? 15.120 66.673 76.989 1.00 54.12 244 VAL A N 1
ATOM 1961 C CA . VAL A 1 244 ? 14.346 67.706 77.707 1.00 54.12 244 VAL A CA 1
ATOM 1962 C C . VAL A 1 244 ? 14.502 67.471 79.217 1.00 54.12 244 VAL A C 1
ATOM 1964 O O . VAL A 1 244 ? 13.717 66.762 79.840 1.00 54.12 244 VAL A O 1
ATOM 1967 N N . GLY A 1 245 ? 15.540 68.074 79.799 1.00 51.34 245 GLY A N 1
ATOM 1968 C CA . GLY A 1 245 ? 15.900 68.000 81.221 1.00 51.34 245 GLY A CA 1
ATOM 1969 C C . GLY A 1 245 ? 17.349 67.542 81.339 1.00 51.34 245 GLY A C 1
ATOM 1970 O O . GLY A 1 245 ? 17.617 66.355 81.348 1.00 51.34 245 GLY A O 1
ATOM 1971 N N . GLU A 1 246 ? 18.340 68.427 81.287 1.00 47.25 246 GLU A N 1
ATOM 1972 C CA . GLU A 1 246 ? 18.692 69.282 82.420 1.00 47.25 246 GLU A CA 1
ATOM 1973 C C . GLU A 1 246 ? 19.334 70.599 81.941 1.00 47.25 246 GLU A C 1
ATOM 1975 O O . GLU A 1 246 ? 20.530 70.688 81.675 1.00 47.25 246 GLU A O 1
ATOM 1980 N N . GLY A 1 247 ? 18.518 71.651 81.862 1.00 43.81 247 GLY A N 1
ATOM 1981 C CA . GLY A 1 247 ? 18.954 73.041 81.938 1.00 43.81 247 GLY A CA 1
ATOM 1982 C C . GLY A 1 247 ? 18.266 73.682 83.140 1.00 43.81 247 GLY A C 1
ATOM 1983 O O . GLY A 1 247 ? 17.084 73.984 83.067 1.00 43.81 247 GLY A O 1
ATOM 1984 N N . GLU A 1 248 ? 19.031 73.851 84.219 1.00 43.84 248 GLU A N 1
ATOM 1985 C CA . GLU A 1 248 ? 18.717 74.595 85.449 1.00 43.84 248 GLU A CA 1
ATOM 1986 C C . GLU A 1 248 ? 17.651 74.020 86.401 1.00 43.84 248 GLU A C 1
ATOM 1988 O O . GLU A 1 248 ? 16.460 73.985 86.120 1.00 43.84 248 GLU A O 1
ATOM 1993 N N . CYS A 1 249 ? 18.091 73.726 87.629 1.00 46.88 249 CYS A N 1
ATOM 1994 C CA . CYS A 1 249 ? 17.550 74.379 88.824 1.00 46.88 249 CYS A CA 1
ATOM 1995 C C . CYS A 1 249 ? 18.600 74.331 89.942 1.00 46.88 249 CYS A C 1
ATOM 1997 O O . CYS A 1 249 ? 18.720 73.361 90.689 1.00 46.88 249 CYS A O 1
ATOM 1999 N N . LEU A 1 250 ? 19.363 75.423 90.052 1.00 49.62 250 LEU A N 1
ATOM 2000 C CA . LEU A 1 250 ? 20.008 75.834 91.294 1.00 49.62 250 LEU A CA 1
ATOM 2001 C C . LEU A 1 250 ? 18.949 75.887 92.403 1.00 49.62 250 LEU A C 1
ATOM 2003 O O . LEU A 1 250 ? 18.191 76.845 92.443 1.00 49.62 250 LEU A O 1
ATOM 2007 N N . TRP A 1 251 ? 18.956 74.939 93.337 1.00 48.19 251 TRP A N 1
ATOM 2008 C CA . TRP A 1 251 ? 18.517 75.186 94.713 1.00 48.19 251 TRP A CA 1
ATOM 2009 C C . TRP A 1 251 ? 19.343 74.317 95.666 1.00 48.19 251 TRP A C 1
ATOM 2011 O O . TRP A 1 251 ? 19.046 73.149 95.899 1.00 48.19 251 TRP A O 1
ATOM 2021 N N . ARG A 1 252 ? 20.404 74.907 96.231 1.00 38.97 252 ARG A N 1
ATOM 2022 C CA . ARG A 1 252 ? 20.930 74.498 97.540 1.00 38.97 252 ARG A CA 1
ATOM 2023 C C . ARG A 1 252 ? 20.143 75.254 98.618 1.00 38.97 252 ARG A C 1
ATOM 2025 O O . ARG A 1 252 ? 20.067 76.480 98.528 1.00 38.97 252 ARG A O 1
ATOM 2032 N N . PRO A 1 253 ? 19.600 74.573 99.635 1.00 44.75 253 PRO A N 1
ATOM 2033 C CA . PRO A 1 253 ? 19.303 75.176 100.929 1.00 44.75 253 PRO A CA 1
ATOM 2034 C C . PRO A 1 253 ? 20.607 75.430 101.704 1.00 44.75 253 PRO A C 1
ATOM 2036 O O . PRO A 1 253 ? 21.623 74.791 101.417 1.00 44.75 253 PRO A O 1
ATOM 2039 N N . TRP A 1 254 ? 20.556 76.368 102.654 1.00 45.84 254 TRP A N 1
ATOM 2040 C CA . TRP A 1 254 ? 21.627 76.641 103.620 1.00 45.84 254 TRP A CA 1
ATOM 2041 C C . TRP A 1 254 ? 22.026 75.395 104.415 1.00 45.84 254 TRP A C 1
ATOM 2043 O O . TRP A 1 254 ? 21.109 74.635 104.805 1.00 45.84 254 TRP A O 1
#

Sequence (254 aa):
MAVDGQRFMTKTQHYRKVTKPLLERKRRARMNLYLDELKDLIVDTMEAQGEHIAKLEKADILELTVNYLRTHKHEIAASVVQQQQNAANASGDTTGINVEKFRAGYTQAAYEVSRVFATVPGLDVKFGTKLMKHLGYQLKDLQQPAAPLTAANNEEALNLEVVKRTAPTAPTMATTAIGQRLQAEHVRRAYLQQQQQQQQQQQQQQKQQHQQQKQQQQQQQFQQQLSGGRQRLHAMHQEENENVGEGECLWRPW

Foldseek 3Di:
DDDPPPVPADPVRCCVPPVVVVVVVVVVVVVVVVLVVLVVVLQVVCVVVVHHDPDDDSVRSVVSVVVVVVVVVVVVVVVVVVVVVVCVVPDDDPVVVVLVVVLVVLVVVLVVLVVCQVPDPPDDPVVSVVVSVVSVVVSVVSVDDDDDDDDDDDDDDDDDDDDDDDDDDDDDDDPPVVVVVVVVVVVVVVVVVVVVVVVVVVVVVVVVVVVVVVVVVVVVVVVVVVVVVVVVVVVVVVVVVVPDDDDDDDDDDD

Radius of gyration: 45.3 Å; chains: 1; bounding box: 70×121×148 Å

Secondary structure (DSSP, 8-state):
----SGGG--HHHHIIIIIHHHHHHHHHHHHHHHHHHHHHHHHHHHHHTT-------HHHHHHHHHHHHHHHHHHHHHHHHHHHHHHTTS---HHHHHHHHHHHHHHHHHHHHHHHHHHSTT--HHHHHHHHHHHHHHHHHTTS------------------------------SHHHHHHHHHHHHHHHHHHHHHHHHHHHHHHHHHHHHHHHHHHHHHHHHHHHHHHHHHHHHHHHHSSSSSS-S-------